Protein AF-A0AAW0PYP7-F1 (afdb_monomer_lite)

Organism: NCBI:txid88201

InterPro domains:
  IPR008042 Retrotransposon Pao-like, RNAseH-like domain [PF05380] (159-290)

pLDDT: mean 70.6, std 16.42, range [28.19, 90.19]

Structure (mmCIF, N/CA/C/O backbone):
data_AF-A0AAW0PYP7-F1
#
_entry.id   AF-A0AAW0PYP7-F1
#
loop_
_atom_site.group_PDB
_atom_site.id
_atom_site.type_symbol
_atom_site.label_atom_id
_atom_site.label_alt_id
_atom_site.label_comp_id
_atom_site.label_asym_id
_atom_site.label_entity_id
_atom_site.label_seq_id
_atom_site.pdbx_PDB_ins_code
_atom_site.Cartn_x
_atom_site.Cartn_y
_atom_site.Cartn_z
_atom_site.occupancy
_atom_site.B_iso_or_equiv
_atom_site.auth_seq_id
_atom_site.auth_comp_id
_atom_site.auth_asym_id
_atom_site.auth_atom_id
_atom_site.pdbx_PDB_model_num
ATOM 1 N N . MET A 1 1 ? 29.726 6.703 5.978 1.00 38.12 1 MET A N 1
ATOM 2 C CA . MET A 1 1 ? 30.229 6.849 4.592 1.00 38.12 1 MET A CA 1
ATOM 3 C C . MET A 1 1 ? 29.101 6.990 3.555 1.00 38.12 1 MET A C 1
ATOM 5 O O . MET A 1 1 ? 29.348 6.781 2.382 1.00 38.12 1 MET A O 1
ATOM 9 N N . TYR A 1 2 ? 27.885 7.395 3.949 1.00 35.81 2 TYR A N 1
ATOM 10 C CA . TYR A 1 2 ? 26.805 7.772 3.030 1.00 35.81 2 TYR A CA 1
ATOM 11 C C . TYR A 1 2 ? 26.453 9.236 3.313 1.00 35.81 2 TYR A C 1
ATOM 13 O O . TYR A 1 2 ? 26.175 9.573 4.464 1.00 35.81 2 TYR A O 1
ATOM 21 N N . GLY A 1 3 ? 26.523 10.098 2.296 1.00 54.72 3 GLY A N 1
ATOM 22 C CA . GLY A 1 3 ? 26.112 11.504 2.393 1.00 54.72 3 GLY A CA 1
ATOM 23 C C . GLY A 1 3 ? 27.228 12.551 2.475 1.00 54.72 3 GLY A C 1
ATOM 24 O O . GLY A 1 3 ? 26.941 13.667 2.907 1.00 54.72 3 GLY A O 1
ATOM 25 N N . SER A 1 4 ? 28.470 12.234 2.086 1.00 70.00 4 SER A N 1
ATOM 26 C CA . SER A 1 4 ? 29.452 13.294 1.824 1.00 70.00 4 SER A CA 1
ATOM 27 C C . SER A 1 4 ? 29.064 14.032 0.529 1.00 70.00 4 SER A C 1
ATOM 29 O O . SER A 1 4 ? 28.614 13.371 -0.416 1.00 70.00 4 SER A O 1
ATOM 31 N N . PRO A 1 5 ? 29.169 15.373 0.475 1.00 69.12 5 PRO A N 1
ATOM 32 C CA . PRO A 1 5 ? 28.836 16.161 -0.714 1.00 69.12 5 PRO A CA 1
ATOM 33 C C . PRO A 1 5 ? 29.461 15.615 -2.002 1.00 69.12 5 PRO A C 1
ATOM 35 O O . PRO A 1 5 ? 28.782 15.477 -3.013 1.00 69.12 5 PRO A O 1
ATOM 38 N N . GLU A 1 6 ? 30.709 15.165 -1.922 1.00 74.12 6 GLU A N 1
ATOM 39 C CA . GLU A 1 6 ? 31.502 14.658 -3.043 1.00 74.12 6 GLU A CA 1
ATOM 40 C C . GLU A 1 6 ? 30.967 13.319 -3.577 1.00 74.12 6 GLU A C 1
ATOM 42 O O . GLU A 1 6 ? 31.005 13.057 -4.778 1.00 74.12 6 GLU A O 1
ATOM 47 N N . ALA A 1 7 ? 30.431 12.462 -2.698 1.00 74.44 7 ALA A N 1
ATOM 48 C CA . ALA A 1 7 ? 29.831 11.191 -3.103 1.00 74.44 7 ALA A CA 1
ATOM 49 C C . ALA A 1 7 ? 28.479 11.403 -3.800 1.00 74.44 7 ALA A C 1
ATOM 51 O O . ALA A 1 7 ? 28.134 10.658 -4.716 1.00 74.44 7 ALA A O 1
ATOM 52 N N . ILE A 1 8 ? 27.726 12.427 -3.384 1.00 71.56 8 ILE A N 1
ATOM 53 C CA . ILE A 1 8 ? 26.459 12.815 -4.017 1.00 71.56 8 ILE A CA 1
ATOM 54 C C . ILE A 1 8 ? 26.733 13.437 -5.390 1.00 71.56 8 ILE A C 1
ATOM 56 O O . ILE A 1 8 ? 26.088 13.059 -6.363 1.00 71.56 8 ILE A O 1
ATOM 60 N N . GLU A 1 9 ? 27.721 14.331 -5.485 1.00 76.19 9 GLU A N 1
ATOM 61 C C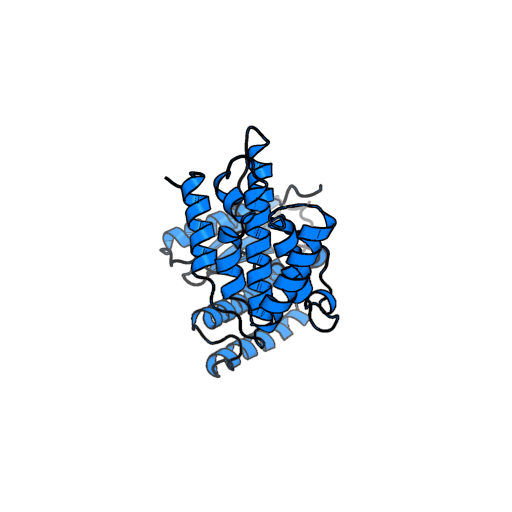A . GLU A 1 9 ? 28.159 14.922 -6.756 1.00 76.19 9 GLU A CA 1
ATOM 62 C C . GLU A 1 9 ? 28.626 13.844 -7.741 1.00 76.19 9 GLU A C 1
ATOM 64 O O . GLU A 1 9 ? 28.148 13.796 -8.873 1.00 76.19 9 GLU A O 1
ATOM 69 N N . SER A 1 10 ? 29.488 12.924 -7.297 1.00 77.50 10 SER A N 1
ATOM 70 C CA . SER A 1 10 ? 29.981 11.815 -8.124 1.00 77.50 10 SER A CA 1
ATOM 71 C C . SER A 1 10 ? 28.855 10.887 -8.598 1.00 77.50 10 SER A C 1
ATOM 73 O O . SER A 1 10 ? 28.808 10.512 -9.769 1.00 77.50 10 SER A O 1
ATOM 75 N N . ALA A 1 11 ? 27.884 10.573 -7.731 1.00 79.38 11 ALA A N 1
ATOM 76 C CA . ALA A 1 11 ? 26.724 9.766 -8.108 1.00 79.38 11 ALA A CA 1
ATOM 77 C C . ALA A 1 11 ? 25.826 10.469 -9.143 1.00 79.38 11 ALA A C 1
ATOM 79 O O . ALA A 1 11 ? 25.338 9.827 -10.075 1.00 79.38 11 ALA A O 1
ATOM 80 N N . LEU A 1 12 ? 25.623 11.783 -9.006 1.00 80.31 12 LEU A N 1
ATOM 81 C CA . LEU A 1 12 ? 24.850 12.580 -9.959 1.00 80.31 12 LEU A CA 1
ATOM 82 C C . LEU A 1 12 ? 25.551 12.662 -11.321 1.00 80.31 12 LEU A C 1
ATOM 84 O O . LEU A 1 12 ? 24.912 12.408 -12.341 1.00 80.31 12 LEU A O 1
ATOM 88 N N . PHE A 1 13 ? 26.862 12.921 -11.350 1.00 80.75 13 PHE A N 1
ATOM 89 C CA . PHE A 1 13 ? 27.633 12.902 -12.597 1.00 80.75 13 PHE A CA 1
ATOM 90 C C . PHE A 1 13 ? 27.642 11.517 -13.247 1.00 80.75 13 PHE A C 1
ATOM 92 O O . PHE A 1 13 ? 27.416 11.416 -14.450 1.00 80.75 13 PHE A O 1
ATOM 99 N N . SER A 1 14 ? 27.781 10.443 -12.464 1.00 80.88 14 SER A N 1
ATOM 100 C CA . SER A 1 14 ? 27.710 9.071 -12.979 1.00 80.88 14 SER A CA 1
ATOM 101 C C . SER A 1 14 ? 26.352 8.758 -13.622 1.00 80.88 14 SER A C 1
ATOM 103 O O . SER A 1 14 ? 26.307 8.126 -14.677 1.00 80.88 14 SER A O 1
ATOM 105 N N . ARG A 1 15 ? 25.240 9.257 -13.060 1.00 80.50 15 ARG A N 1
ATOM 106 C CA . ARG A 1 15 ? 23.901 9.128 -13.672 1.00 80.50 15 ARG A CA 1
ATOM 107 C C . ARG A 1 15 ? 23.789 9.898 -14.985 1.00 80.50 15 ARG A C 1
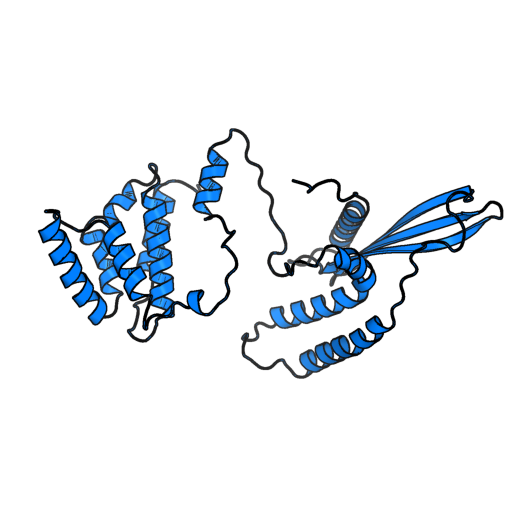ATOM 109 O O . ARG A 1 15 ? 23.222 9.377 -15.943 1.00 80.50 15 ARG A O 1
ATOM 116 N N . VAL A 1 16 ? 24.353 11.105 -15.048 1.00 83.00 16 VAL A N 1
ATOM 117 C CA . VAL A 1 16 ? 24.411 11.885 -16.293 1.00 83.00 16 VAL A CA 1
ATOM 118 C C . VAL A 1 16 ? 25.239 11.161 -17.341 1.00 83.00 16 VAL A C 1
ATOM 120 O O . VAL A 1 16 ? 24.794 11.059 -18.478 1.00 83.00 16 VAL A O 1
ATOM 123 N N . GLU A 1 17 ? 26.406 10.624 -16.985 1.00 81.94 17 GLU A N 1
ATOM 124 C CA . GLU A 1 17 ? 27.305 9.900 -17.891 1.00 81.94 17 GLU A CA 1
ATOM 125 C C . GLU A 1 17 ? 26.721 8.568 -18.371 1.00 81.94 17 GLU A C 1
ATOM 127 O O . GLU A 1 17 ? 26.846 8.248 -19.555 1.00 81.94 17 GLU A O 1
ATOM 132 N N . ALA A 1 18 ? 26.009 7.843 -17.509 1.00 83.19 18 ALA A N 1
ATOM 133 C CA . ALA A 1 18 ? 25.346 6.586 -17.848 1.00 83.19 18 ALA A CA 1
ATOM 134 C C . ALA A 1 18 ? 24.080 6.766 -18.707 1.00 83.19 18 ALA A C 1
ATOM 136 O O . ALA A 1 18 ? 23.599 5.795 -19.290 1.00 83.19 18 ALA A O 1
ATOM 137 N N . PHE A 1 19 ? 23.538 7.988 -18.811 1.00 84.38 19 PHE A N 1
ATOM 138 C CA . PHE A 1 19 ? 22.321 8.240 -19.584 1.00 84.38 19 PHE A CA 1
ATOM 139 C C . PHE A 1 19 ? 22.519 7.908 -21.080 1.00 84.38 19 PHE A C 1
ATOM 141 O O . PHE A 1 19 ? 23.498 8.377 -21.678 1.00 84.38 19 PHE A O 1
ATOM 148 N N . PRO A 1 20 ? 21.631 7.121 -21.715 1.00 83.38 20 PRO A N 1
ATOM 149 C CA . PRO A 1 20 ? 21.792 6.708 -23.107 1.00 83.38 20 PRO A CA 1
ATOM 150 C C . PRO A 1 20 ? 21.603 7.875 -24.088 1.00 83.38 20 PRO A C 1
ATOM 152 O O . PRO A 1 20 ? 20.980 8.889 -23.781 1.00 83.38 20 PRO A O 1
ATOM 155 N N . LYS A 1 21 ? 22.116 7.725 -25.314 1.00 82.12 21 LYS A N 1
ATOM 156 C CA . LYS A 1 21 ? 21.896 8.709 -26.384 1.00 82.12 21 LYS A CA 1
ATOM 157 C C . LYS A 1 21 ? 20.417 8.728 -26.790 1.00 82.12 21 LYS A C 1
ATOM 159 O O . LYS A 1 21 ? 19.852 7.683 -27.114 1.00 82.12 21 LYS A O 1
ATOM 164 N N . VAL A 1 22 ? 19.810 9.911 -26.794 1.00 77.75 22 VAL A N 1
ATOM 165 C CA . VAL A 1 22 ? 18.406 10.127 -27.156 1.00 77.75 22 VAL A CA 1
ATOM 166 C C . VAL A 1 22 ? 18.281 10.164 -28.678 1.00 77.75 22 VAL A C 1
ATOM 168 O O . VAL A 1 22 ? 18.993 10.907 -29.357 1.00 77.75 22 VAL A O 1
ATOM 171 N N . GLN A 1 23 ? 17.381 9.350 -29.231 1.00 69.19 23 GLN A N 1
ATOM 172 C CA . GLN A 1 23 ? 17.040 9.379 -30.654 1.00 69.19 23 GLN A CA 1
ATOM 173 C C . GLN A 1 23 ? 15.836 10.294 -30.900 1.00 69.19 23 GLN A C 1
ATOM 175 O O . GLN A 1 23 ? 15.002 10.475 -30.020 1.00 69.19 23 GLN A O 1
ATOM 180 N N . SER A 1 24 ? 15.686 10.824 -32.119 1.00 58.84 24 SER A N 1
ATOM 181 C CA . SER A 1 24 ? 14.586 11.742 -32.473 1.00 58.84 24 SER A CA 1
ATOM 182 C C . SER A 1 24 ? 13.173 11.152 -32.329 1.00 58.84 24 SER A C 1
ATOM 184 O O . SER A 1 24 ? 12.206 11.892 -32.442 1.00 58.84 24 SER A O 1
ATOM 186 N N . ARG A 1 25 ? 13.040 9.832 -32.133 1.00 57.69 25 ARG A N 1
ATOM 187 C CA . ARG A 1 25 ? 11.760 9.130 -31.935 1.00 57.69 25 ARG A CA 1
ATOM 188 C C . ARG A 1 25 ? 11.456 8.811 -30.464 1.00 57.69 25 ARG A C 1
ATOM 190 O O . ARG A 1 25 ? 10.342 8.404 -30.163 1.00 57.69 25 ARG A O 1
ATOM 197 N N . ASP A 1 26 ? 12.417 9.012 -29.562 1.00 65.38 26 ASP A N 1
ATOM 198 C CA . ASP A 1 26 ? 12.324 8.614 -28.155 1.00 65.38 26 ASP A CA 1
ATOM 199 C C . ASP A 1 26 ? 11.886 9.800 -27.272 1.00 65.38 26 ASP A C 1
ATOM 201 O O . ASP A 1 26 ? 12.671 10.314 -26.472 1.00 65.38 26 ASP A O 1
ATOM 205 N N . SER A 1 27 ? 10.629 10.243 -27.402 1.00 63.38 27 SER A N 1
ATOM 206 C CA . SER A 1 27 ? 10.079 11.356 -26.602 1.00 63.38 27 SER A CA 1
ATOM 207 C C . SER A 1 27 ? 10.146 11.092 -25.091 1.00 63.38 27 SER A C 1
ATOM 209 O O . SER A 1 27 ? 10.494 11.986 -24.324 1.00 63.38 27 SER A O 1
ATOM 211 N N . HIS A 1 28 ? 9.926 9.843 -24.667 1.00 68.25 28 HIS A N 1
ATOM 212 C CA . HIS A 1 28 ? 10.026 9.424 -23.264 1.00 68.25 28 HIS A CA 1
ATOM 213 C C . HIS A 1 28 ? 11.435 9.611 -22.680 1.00 68.25 28 HIS A C 1
ATOM 215 O O . HIS A 1 28 ? 11.594 10.092 -21.565 1.00 68.25 28 HIS A O 1
ATOM 221 N N . LYS A 1 29 ? 12.489 9.294 -23.445 1.00 73.50 29 LYS A N 1
ATOM 222 C CA . LYS A 1 29 ? 13.875 9.475 -22.975 1.00 73.50 29 LYS A CA 1
ATOM 223 C C . LYS A 1 29 ? 14.261 10.949 -22.890 1.00 73.50 29 LYS A C 1
ATOM 225 O O . LYS A 1 29 ? 15.110 11.316 -22.087 1.00 73.50 29 LYS A O 1
ATOM 230 N N . LEU A 1 30 ? 13.656 11.801 -23.717 1.00 75.50 30 LEU A N 1
ATOM 231 C CA . LEU A 1 30 ? 13.851 13.245 -23.616 1.00 75.50 30 LEU A CA 1
ATOM 232 C C . LEU A 1 30 ? 13.196 13.806 -22.341 1.00 75.50 30 LEU A C 1
ATOM 234 O O . LEU A 1 30 ? 13.780 14.682 -21.707 1.00 75.50 30 LEU A O 1
ATOM 238 N N . GLN A 1 31 ? 12.047 13.254 -21.932 1.00 74.44 31 GLN A N 1
ATOM 239 C CA . GLN A 1 31 ? 11.395 13.571 -20.654 1.00 74.44 31 GLN A CA 1
ATOM 240 C C . GLN A 1 31 ? 12.213 13.080 -19.451 1.00 74.44 31 GLN A C 1
ATOM 242 O O . GLN A 1 31 ? 12.512 13.875 -18.566 1.00 74.44 31 GLN A O 1
ATOM 247 N N . GLU A 1 32 ? 12.692 11.831 -19.461 1.00 78.38 32 GLU A N 1
ATOM 248 C CA . GLU A 1 32 ? 13.585 11.322 -18.403 1.00 78.38 32 GLU A CA 1
ATOM 249 C C . GLU A 1 32 ? 14.863 12.163 -18.259 1.00 78.38 32 GLU A C 1
ATOM 251 O O . GLU A 1 32 ? 15.355 12.396 -17.152 1.00 78.38 32 GLU A O 1
ATOM 256 N N . LEU A 1 33 ? 15.408 12.646 -19.382 1.00 82.25 33 LEU A N 1
ATOM 257 C CA . LEU A 1 33 ? 16.546 13.555 -19.364 1.00 82.25 33 LEU A CA 1
ATOM 258 C C . LEU A 1 33 ? 16.167 14.908 -18.747 1.00 82.25 33 LEU A C 1
ATOM 260 O O . LEU A 1 33 ? 16.940 15.442 -17.954 1.00 82.25 33 LEU A O 1
ATOM 264 N N . ALA A 1 34 ? 14.995 15.458 -19.075 1.00 81.12 34 ALA A N 1
ATOM 265 C CA . ALA A 1 34 ? 14.509 16.708 -18.491 1.00 81.12 34 ALA A CA 1
ATOM 266 C C . ALA A 1 34 ? 14.347 16.602 -16.962 1.00 81.12 34 ALA A C 1
ATOM 268 O O . ALA A 1 34 ? 14.800 17.495 -16.240 1.00 81.12 34 ALA A O 1
ATOM 269 N N . ASP A 1 35 ? 13.807 15.486 -16.468 1.00 78.88 35 ASP A N 1
ATOM 270 C CA . ASP A 1 35 ? 13.667 15.210 -15.033 1.00 78.88 35 ASP A CA 1
ATOM 271 C C . ASP A 1 35 ? 15.030 15.113 -14.331 1.00 78.88 35 ASP A C 1
ATOM 273 O O . ASP A 1 35 ? 15.232 15.691 -13.258 1.00 78.88 35 ASP A O 1
ATOM 277 N N . LEU A 1 36 ? 16.011 14.456 -14.963 1.00 81.12 36 LEU A N 1
ATOM 278 C CA . LEU A 1 36 ? 17.379 14.370 -14.444 1.00 81.12 36 LEU A CA 1
ATOM 279 C C . LEU A 1 36 ? 18.058 15.752 -14.371 1.00 81.12 36 LEU A C 1
ATOM 281 O O . LEU A 1 36 ? 18.737 16.062 -13.390 1.00 81.12 36 LEU A O 1
ATOM 285 N N . LEU A 1 37 ? 17.866 16.607 -15.382 1.00 82.88 37 LEU A N 1
ATOM 286 C CA . LEU A 1 37 ? 18.389 17.981 -15.379 1.00 82.88 37 LEU A CA 1
ATOM 287 C C . LEU A 1 37 ? 17.708 18.849 -14.317 1.00 82.88 37 LEU A C 1
ATOM 289 O O . LEU A 1 37 ? 18.360 19.682 -13.683 1.00 82.88 37 LEU A O 1
ATOM 293 N N . GLN A 1 38 ? 16.414 18.629 -14.084 1.00 81.38 38 GLN A N 1
ATOM 294 C CA . GLN A 1 38 ? 15.672 19.281 -13.014 1.00 81.38 38 GLN A CA 1
ATOM 295 C C . GLN A 1 38 ? 16.198 18.864 -11.631 1.00 81.38 38 GLN A C 1
ATOM 297 O O . GLN A 1 38 ? 16.354 19.725 -10.761 1.00 81.38 38 GLN A O 1
ATOM 302 N N . GLU A 1 39 ? 16.525 17.583 -11.431 1.00 79.50 39 GLU A N 1
ATOM 303 C CA . GLU A 1 39 ? 17.141 17.071 -10.199 1.00 79.50 39 GLU A CA 1
ATOM 304 C C . GLU A 1 39 ? 18.509 17.728 -9.935 1.00 79.50 39 GLU A C 1
ATOM 306 O O . GLU A 1 39 ? 18.779 18.177 -8.817 1.00 79.50 39 GLU A O 1
ATOM 311 N N . LEU A 1 40 ? 19.342 17.862 -10.973 1.00 80.31 40 LEU A N 1
ATOM 312 C CA . LEU A 1 40 ? 20.658 18.506 -10.893 1.00 80.31 40 LEU A CA 1
ATOM 313 C C . LEU A 1 40 ? 20.585 19.990 -10.538 1.00 80.31 40 LEU A C 1
ATOM 315 O O . LEU A 1 40 ? 21.373 20.456 -9.719 1.00 80.31 40 LEU A O 1
ATOM 319 N N . GLU A 1 41 ? 19.647 20.736 -11.126 1.00 80.31 41 GLU A N 1
ATOM 320 C CA . GLU A 1 41 ? 19.490 22.165 -10.834 1.00 80.31 41 GLU A CA 1
ATOM 321 C C . GLU A 1 41 ? 19.046 22.383 -9.379 1.00 80.31 41 GLU A C 1
ATOM 323 O O . GLU A 1 41 ? 19.584 23.249 -8.688 1.00 80.31 41 GLU A O 1
ATOM 328 N N . ILE A 1 42 ? 18.136 21.550 -8.861 1.00 77.50 42 ILE A N 1
ATOM 329 C CA . ILE A 1 42 ? 17.728 21.624 -7.447 1.00 77.50 42 ILE A CA 1
ATOM 330 C C . ILE A 1 42 ? 18.898 21.225 -6.534 1.00 77.50 42 ILE A C 1
ATOM 332 O O . ILE A 1 42 ? 19.119 21.851 -5.495 1.00 77.50 42 ILE A O 1
ATOM 336 N N . ALA A 1 43 ? 19.680 20.208 -6.913 1.00 76.50 43 ALA A N 1
ATOM 337 C CA . ALA A 1 43 ? 20.871 19.810 -6.170 1.00 76.50 43 ALA A CA 1
ATOM 338 C C . ALA A 1 43 ? 21.916 20.939 -6.126 1.00 76.50 43 ALA A C 1
ATOM 340 O O . ALA A 1 43 ? 22.456 21.222 -5.058 1.00 76.50 43 ALA A O 1
ATOM 341 N N . LYS A 1 44 ? 22.129 21.634 -7.245 1.00 77.75 44 LYS A N 1
ATOM 342 C CA . LYS A 1 44 ? 23.053 22.767 -7.388 1.00 77.75 44 LYS A CA 1
ATOM 343 C C . LYS A 1 44 ? 22.657 23.982 -6.544 1.00 77.75 44 LYS A C 1
ATOM 345 O O . LYS A 1 44 ? 23.528 24.678 -6.029 1.00 77.75 44 LYS A O 1
ATOM 350 N N . GLN A 1 45 ? 21.360 24.231 -6.359 1.00 72.12 45 GLN A N 1
ATOM 351 C CA . GLN A 1 45 ? 20.869 25.317 -5.498 1.00 72.12 45 GLN A CA 1
ATOM 352 C C . GLN A 1 45 ? 21.128 25.066 -4.000 1.00 72.12 45 GLN A C 1
ATOM 354 O O . GLN A 1 45 ? 21.043 25.993 -3.191 1.00 72.12 45 GLN A O 1
ATOM 359 N N . ASN A 1 46 ? 21.499 23.841 -3.608 1.00 73.31 46 ASN A N 1
ATOM 360 C CA . ASN A 1 46 ? 21.943 23.566 -2.248 1.00 73.31 46 ASN A CA 1
ATOM 361 C C . ASN A 1 46 ? 23.381 24.048 -2.047 1.00 73.31 46 ASN A C 1
ATOM 363 O O . ASN A 1 46 ? 24.326 23.494 -2.602 1.00 73.31 46 ASN A O 1
ATOM 367 N N . SER A 1 47 ? 23.567 24.996 -1.129 1.00 59.53 47 SER A N 1
ATOM 368 C CA . SER A 1 47 ? 24.852 25.621 -0.767 1.00 59.53 47 SER A CA 1
ATOM 369 C C . SER A 1 47 ? 25.944 24.671 -0.236 1.00 59.53 47 SER A C 1
ATOM 371 O O . SER A 1 47 ? 27.033 25.122 0.109 1.00 59.53 47 SER A O 1
ATOM 373 N N . LYS A 1 48 ? 25.676 23.360 -0.171 1.00 64.12 48 LYS A N 1
ATOM 374 C CA . LYS A 1 48 ? 26.617 22.308 0.244 1.00 64.12 48 LYS A CA 1
ATOM 375 C C . LYS A 1 48 ? 27.234 21.516 -0.920 1.00 64.12 48 LYS A C 1
ATOM 377 O O . LYS A 1 48 ? 28.124 20.725 -0.644 1.00 64.12 48 LYS A O 1
ATOM 382 N N . LEU A 1 49 ? 26.777 21.704 -2.165 1.00 66.38 49 LEU A N 1
ATOM 383 C CA . LEU A 1 49 ? 27.219 20.956 -3.358 1.00 66.38 49 LEU A CA 1
ATOM 384 C C . LEU A 1 49 ? 27.860 21.905 -4.387 1.00 66.38 49 LEU A C 1
ATOM 386 O O . LEU A 1 49 ? 27.311 22.171 -5.459 1.00 66.38 49 LEU A O 1
ATOM 390 N N . CYS A 1 50 ? 29.000 22.498 -4.025 1.00 65.00 50 CYS A N 1
ATOM 391 C CA . CYS A 1 50 ? 29.670 23.508 -4.847 1.00 65.00 50 CYS A CA 1
ATOM 392 C C . CYS A 1 50 ? 30.285 22.948 -6.142 1.00 65.00 50 CYS A C 1
ATOM 394 O O . CYS A 1 50 ? 30.488 23.717 -7.085 1.00 65.00 50 CYS A O 1
ATOM 396 N N . GLY A 1 51 ? 30.529 21.635 -6.238 1.00 68.56 51 GLY A N 1
ATOM 397 C CA . GLY A 1 51 ? 31.054 20.993 -7.447 1.00 68.56 51 GLY A CA 1
ATOM 398 C C . GLY A 1 51 ? 30.068 20.999 -8.618 1.00 68.56 51 GLY A C 1
ATOM 399 O O . GLY A 1 51 ? 30.482 20.948 -9.777 1.00 68.56 51 GLY A O 1
ATOM 400 N N . LEU A 1 52 ? 28.768 21.173 -8.352 1.00 73.88 52 LEU A N 1
ATOM 401 C CA . LEU A 1 52 ? 27.733 21.276 -9.390 1.00 73.88 52 LEU A CA 1
ATOM 402 C C . LEU A 1 52 ? 27.743 22.617 -10.140 1.00 73.88 52 LEU A C 1
ATOM 404 O O . LEU A 1 52 ? 27.146 22.713 -11.212 1.00 73.88 52 LEU A O 1
ATOM 408 N N . ALA A 1 53 ? 28.474 23.630 -9.657 1.00 76.62 53 ALA A N 1
ATOM 409 C CA . ALA A 1 53 ? 28.710 24.867 -10.411 1.00 76.62 53 ALA A CA 1
ATOM 410 C C . ALA A 1 53 ? 29.444 24.611 -11.744 1.00 76.62 53 ALA A C 1
ATOM 412 O O . ALA A 1 53 ? 29.354 25.409 -12.676 1.00 76.62 53 ALA A O 1
ATOM 413 N N . TYR A 1 54 ? 30.118 23.461 -11.876 1.00 81.25 54 TYR A N 1
ATOM 414 C CA . TYR A 1 54 ? 30.715 22.997 -13.129 1.00 81.25 54 TYR A CA 1
ATOM 415 C C . TYR A 1 54 ? 29.705 22.902 -14.289 1.00 81.25 54 TYR A C 1
ATOM 417 O O . TYR A 1 54 ? 30.077 23.109 -15.448 1.00 81.25 54 TYR A O 1
ATOM 425 N N . LEU A 1 55 ? 28.423 22.660 -13.987 1.00 81.38 55 LEU A N 1
ATOM 426 C CA . LEU A 1 55 ? 27.339 22.591 -14.970 1.00 81.38 55 LEU A CA 1
ATOM 427 C C . LEU A 1 55 ? 26.998 23.950 -15.604 1.00 81.38 55 LEU A C 1
ATOM 429 O O . LEU A 1 55 ? 26.384 23.976 -16.662 1.00 81.38 55 LEU A O 1
ATOM 433 N N . ASP A 1 56 ? 27.435 25.076 -15.029 1.00 81.50 56 ASP A N 1
ATOM 434 C CA . ASP A 1 56 ? 27.312 26.406 -15.656 1.00 81.50 56 ASP A CA 1
ATOM 435 C C . ASP A 1 56 ? 28.417 26.692 -16.684 1.00 81.50 56 ASP A C 1
ATOM 437 O O . ASP A 1 56 ? 28.572 27.817 -17.159 1.00 81.50 56 ASP A O 1
ATOM 441 N N . THR A 1 57 ? 29.220 25.686 -17.032 1.00 83.12 57 THR A N 1
ATOM 442 C CA . THR A 1 57 ? 30.289 25.814 -18.022 1.00 83.12 57 THR A CA 1
ATOM 443 C C . THR A 1 57 ? 29.978 25.007 -19.274 1.00 83.12 57 THR A C 1
ATOM 445 O O . THR A 1 57 ? 29.312 23.972 -19.228 1.00 83.12 57 THR A O 1
ATOM 448 N N . ALA A 1 58 ? 30.556 25.423 -20.405 1.00 79.50 58 ALA A N 1
ATOM 449 C CA . ALA A 1 58 ? 30.457 24.675 -21.657 1.00 79.50 58 ALA A CA 1
ATOM 450 C C . ALA A 1 58 ? 30.904 23.213 -21.503 1.00 79.50 58 ALA A C 1
ATOM 452 O O . ALA A 1 58 ? 30.305 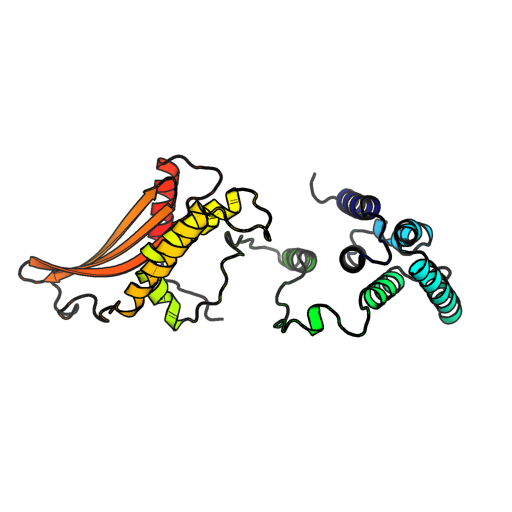22.328 -22.103 1.00 79.50 58 ALA A O 1
ATOM 453 N N . ARG A 1 59 ? 31.909 22.955 -20.656 1.00 80.31 59 ARG A N 1
ATOM 454 C CA . ARG A 1 59 ? 32.439 21.610 -20.409 1.00 80.31 59 ARG A CA 1
ATOM 455 C C . ARG A 1 59 ? 31.480 20.726 -19.610 1.00 80.31 59 ARG A C 1
ATOM 457 O O . ARG A 1 59 ? 31.452 19.530 -19.854 1.00 80.31 59 ARG A O 1
ATOM 464 N N . GLY A 1 60 ? 30.692 21.302 -18.702 1.00 82.75 60 GLY A N 1
ATOM 465 C CA . GLY A 1 60 ? 29.697 20.556 -17.927 1.00 82.75 60 GLY A CA 1
ATOM 466 C C . GLY A 1 60 ? 28.449 20.197 -18.735 1.00 82.75 60 GLY A C 1
ATOM 467 O O . GLY A 1 60 ? 27.897 19.114 -18.566 1.00 82.75 60 GLY A O 1
ATOM 468 N N . VAL A 1 61 ? 28.026 21.075 -19.649 1.00 84.88 61 VAL A N 1
ATOM 469 C CA . VAL A 1 61 ? 26.813 20.870 -20.464 1.00 84.88 61 VAL A CA 1
ATOM 470 C C . VAL A 1 61 ? 27.078 20.048 -21.727 1.00 84.88 61 VAL A C 1
ATOM 472 O O . VAL A 1 61 ? 26.199 19.321 -22.188 1.00 84.88 61 VAL A O 1
ATOM 475 N N . GLN A 1 62 ? 28.287 20.119 -22.291 1.00 83.75 62 GLN A N 1
ATOM 476 C CA . GLN A 1 62 ? 28.636 19.440 -23.543 1.00 83.75 62 GLN A CA 1
ATOM 477 C C . GLN A 1 62 ? 28.369 17.918 -23.538 1.00 83.75 62 GLN A C 1
ATOM 479 O O . GLN A 1 62 ? 27.731 17.456 -24.486 1.00 83.75 62 GLN A O 1
ATOM 484 N N . PRO A 1 63 ? 28.725 17.141 -22.493 1.00 84.44 63 PRO A N 1
ATOM 485 C CA . PRO A 1 63 ? 28.417 15.707 -22.435 1.00 84.44 63 PRO A CA 1
ATOM 486 C C . PRO A 1 63 ? 26.917 15.393 -22.484 1.00 84.44 63 PRO A C 1
ATOM 488 O O . PRO A 1 63 ? 26.520 14.316 -22.924 1.00 84.44 63 PRO A O 1
ATOM 491 N N . ILE A 1 64 ? 26.071 16.327 -22.040 1.00 85.88 64 ILE A N 1
ATOM 492 C CA . ILE A 1 64 ? 24.613 16.197 -22.106 1.00 85.88 64 ILE A CA 1
ATOM 493 C C . ILE A 1 64 ? 24.125 16.548 -23.515 1.00 85.88 64 ILE A C 1
ATOM 495 O O . ILE A 1 64 ? 23.302 15.835 -24.081 1.00 85.88 64 ILE A O 1
ATOM 499 N N . VAL A 1 65 ? 24.667 17.610 -24.116 1.00 85.62 65 VAL A N 1
ATOM 500 C CA . VAL A 1 65 ? 24.316 18.041 -25.479 1.00 85.62 65 VAL A CA 1
ATOM 501 C C . VAL A 1 65 ? 24.658 16.969 -26.512 1.00 85.62 65 VAL A C 1
ATOM 503 O O . VAL A 1 65 ? 23.849 16.697 -27.393 1.00 85.62 65 VAL A O 1
ATOM 506 N N . GLU A 1 66 ? 25.805 16.301 -26.382 1.00 85.69 66 GLU A N 1
ATOM 507 C CA . GLU A 1 66 ? 26.234 15.225 -27.291 1.00 85.69 66 GLU A CA 1
ATOM 508 C C . GLU A 1 66 ? 25.287 14.010 -27.284 1.00 85.69 66 GLU A C 1
ATOM 510 O O . GLU A 1 66 ? 25.228 13.247 -28.260 1.00 85.69 66 GLU A O 1
ATOM 515 N N . LYS A 1 67 ? 24.504 13.851 -26.210 1.00 84.69 67 LYS A N 1
ATOM 516 C CA . LYS A 1 67 ? 23.484 12.805 -26.069 1.00 84.69 67 LYS A CA 1
ATOM 517 C C . LYS A 1 67 ? 22.155 13.166 -26.718 1.00 84.69 67 LYS A C 1
ATOM 519 O O . LYS A 1 67 ? 21.335 12.271 -26.907 1.00 84.69 67 LYS A O 1
ATOM 524 N N . LEU A 1 68 ? 21.937 14.430 -27.076 1.00 82.50 68 LEU A N 1
ATOM 525 C CA . LEU A 1 68 ? 20.715 14.877 -27.741 1.00 82.50 68 LEU A CA 1
ATOM 526 C C . LEU A 1 68 ? 20.733 14.541 -29.241 1.00 82.50 68 LEU A C 1
ATOM 528 O O . LEU A 1 68 ? 21.807 14.425 -29.840 1.00 82.50 68 LEU A O 1
ATOM 532 N N . PRO A 1 69 ? 19.563 14.455 -29.893 1.00 79.31 69 PRO A N 1
ATOM 533 C CA . PRO A 1 69 ? 19.463 14.404 -31.346 1.00 79.31 69 PRO A CA 1
ATOM 534 C C . PRO A 1 69 ? 20.057 15.654 -32.006 1.00 79.31 69 PRO A C 1
ATOM 536 O O . PRO A 1 69 ? 19.894 16.767 -31.504 1.00 79.31 69 PRO A O 1
ATOM 539 N N . TYR A 1 70 ? 20.667 15.486 -33.182 1.00 78.69 70 TYR A N 1
ATOM 540 C CA . TYR A 1 70 ? 21.287 16.576 -33.952 1.00 78.69 70 TYR A CA 1
ATOM 541 C C . TYR A 1 70 ? 20.392 17.826 -34.128 1.00 78.69 70 TYR A C 1
ATOM 543 O O . TYR A 1 70 ? 20.877 18.924 -33.856 1.00 78.69 70 TYR A O 1
ATOM 551 N N . PRO A 1 71 ? 19.079 17.709 -34.435 1.00 74.69 71 PRO A N 1
ATOM 552 C CA . PRO A 1 71 ? 18.207 18.883 -34.548 1.00 74.69 71 PRO A CA 1
ATOM 553 C C . PRO A 1 71 ? 18.089 19.705 -33.255 1.00 74.69 71 PRO A C 1
ATOM 555 O O . PRO A 1 71 ? 17.966 20.928 -33.299 1.00 74.69 71 PRO A O 1
ATOM 558 N N . LEU A 1 72 ? 18.136 19.056 -32.086 1.00 78.69 72 LEU A N 1
ATOM 559 C CA . LEU A 1 72 ? 18.090 19.748 -30.794 1.00 78.69 72 LEU A CA 1
ATOM 560 C C . LEU A 1 72 ? 19.440 20.375 -30.440 1.00 78.69 72 LEU A C 1
ATOM 562 O O . LEU A 1 72 ? 19.466 21.452 -29.846 1.00 78.69 72 LEU A O 1
ATOM 566 N N . GLN A 1 73 ? 20.550 19.759 -30.856 1.00 82.62 73 GLN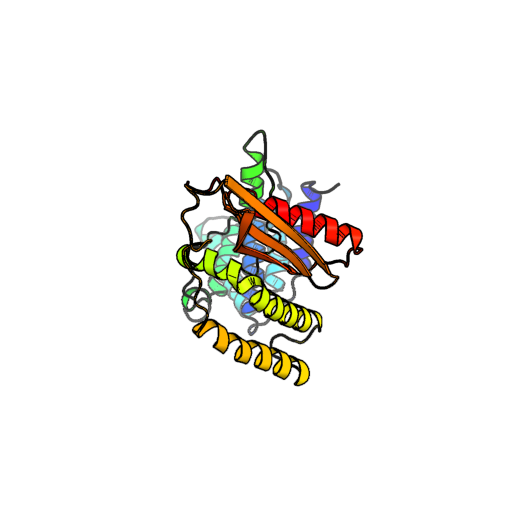 A N 1
ATOM 567 C CA . GLN A 1 73 ? 21.882 20.348 -30.705 1.00 82.62 73 GLN A CA 1
ATOM 568 C C . GLN A 1 73 ? 22.003 21.658 -31.495 1.00 82.62 73 GLN A C 1
ATOM 570 O O . GLN A 1 73 ? 22.456 22.663 -30.951 1.00 82.62 73 GLN A O 1
ATOM 575 N N . GLU A 1 74 ? 21.537 21.691 -32.747 1.00 79.62 74 GLU A N 1
ATOM 576 C CA . GLU A 1 74 ? 21.547 22.914 -33.564 1.00 79.62 74 GLU A CA 1
ATOM 577 C C . GLU A 1 74 ? 20.670 24.022 -32.962 1.00 79.62 74 GLU A C 1
ATOM 579 O O . GLU A 1 74 ? 21.094 25.179 -32.851 1.00 79.62 74 GLU A O 1
ATOM 584 N N . ARG A 1 75 ? 19.462 23.673 -32.499 1.00 79.44 75 ARG A N 1
ATOM 585 C CA . ARG A 1 75 ? 18.550 24.625 -31.841 1.00 79.44 75 ARG A CA 1
ATOM 586 C C . ARG A 1 75 ? 19.126 25.163 -30.533 1.00 79.44 75 ARG A C 1
ATOM 588 O O . ARG A 1 75 ? 19.000 26.364 -30.273 1.00 79.44 75 ARG A O 1
ATOM 595 N N . TRP A 1 76 ? 19.806 24.318 -29.756 1.00 85.88 76 TRP A N 1
ATOM 596 C CA . TRP A 1 76 ? 20.553 24.742 -28.574 1.00 85.88 76 TRP A CA 1
ATOM 597 C C . TRP A 1 76 ? 21.671 25.719 -28.941 1.00 85.88 76 TRP A C 1
ATOM 599 O O . TRP A 1 76 ? 21.758 26.789 -28.344 1.00 85.88 76 TRP A O 1
ATOM 609 N N . MET A 1 77 ? 22.484 25.415 -29.956 1.00 86.06 77 MET A N 1
ATOM 610 C CA . MET A 1 77 ? 23.570 26.299 -30.395 1.00 86.06 77 MET A CA 1
ATOM 611 C C . MET A 1 77 ? 23.051 27.675 -30.830 1.00 86.06 77 MET A C 1
ATOM 613 O O . MET A 1 77 ? 23.647 28.700 -30.480 1.00 86.06 77 MET A O 1
ATOM 617 N N . SER A 1 78 ? 21.907 27.717 -31.519 1.00 83.69 78 SER A N 1
ATOM 618 C CA . SER A 1 78 ? 21.246 28.968 -31.904 1.00 83.69 78 SER A CA 1
ATOM 619 C C . SER A 1 78 ? 20.719 29.752 -30.691 1.00 83.69 78 SER A C 1
ATOM 621 O O . SER A 1 78 ? 21.032 30.937 -30.539 1.00 83.69 78 SER A O 1
ATOM 623 N N . LYS A 1 79 ? 19.947 29.113 -29.795 1.00 84.12 79 LYS A N 1
ATOM 624 C CA . LYS A 1 79 ? 19.391 29.769 -28.591 1.00 84.12 79 LYS A CA 1
ATOM 625 C C . LYS A 1 79 ? 20.485 30.195 -27.608 1.00 84.12 79 LYS A C 1
ATOM 627 O O . LYS A 1 79 ? 20.441 31.309 -27.095 1.00 84.12 79 LYS A O 1
ATOM 632 N N . GLY A 1 80 ? 21.496 29.357 -27.396 1.00 86.25 80 GLY A N 1
ATOM 633 C CA . GLY A 1 80 ? 22.641 29.650 -26.538 1.00 86.25 80 GLY A CA 1
ATOM 634 C C . GLY A 1 80 ? 23.479 30.815 -27.062 1.00 86.25 80 GLY A C 1
ATOM 635 O O . GLY A 1 80 ? 23.858 31.688 -26.286 1.00 86.25 80 GLY A O 1
ATOM 636 N N . SER A 1 81 ? 23.717 30.894 -28.376 1.00 84.81 81 SER A N 1
ATOM 637 C CA . SER A 1 81 ? 24.427 32.034 -28.983 1.00 84.81 81 SER A CA 1
ATOM 638 C C . SER A 1 81 ? 23.640 33.339 -28.852 1.00 84.81 81 SER A C 1
ATOM 640 O O . SER A 1 81 ? 24.225 34.384 -28.562 1.00 84.81 81 SER A O 1
ATOM 642 N N . LYS A 1 82 ? 22.311 33.277 -29.004 1.00 86.25 82 LYS A N 1
ATOM 643 C CA . LYS A 1 82 ? 21.425 34.424 -28.781 1.00 86.25 82 LYS A CA 1
ATOM 644 C C . LYS A 1 82 ? 21.466 34.892 -27.321 1.00 86.25 82 LYS A C 1
ATOM 646 O O . LYS A 1 82 ? 21.698 36.068 -27.074 1.00 86.25 82 LYS A O 1
ATOM 651 N N . TYR A 1 83 ? 21.377 33.969 -26.363 1.00 85.56 83 TYR A N 1
ATOM 652 C CA . TYR A 1 83 ? 21.454 34.287 -24.933 1.00 85.56 83 TYR A CA 1
ATOM 653 C C . TYR A 1 83 ? 22.784 34.954 -24.544 1.00 85.56 83 TYR A C 1
ATOM 655 O O . TYR A 1 83 ? 22.797 35.948 -23.819 1.00 85.56 83 TYR A O 1
ATOM 663 N N . LYS A 1 84 ? 23.915 34.458 -25.069 1.00 87.12 84 LYS A N 1
ATOM 664 C CA . LYS A 1 84 ? 25.236 35.081 -24.853 1.00 87.12 84 LYS A CA 1
ATOM 665 C C . LYS A 1 84 ? 25.274 36.531 -25.340 1.00 87.12 84 LYS A C 1
ATOM 667 O O . LYS A 1 84 ? 25.872 37.377 -24.681 1.00 87.12 84 LYS A O 1
ATOM 672 N N . LYS A 1 85 ? 24.638 36.811 -26.482 1.00 85.25 85 LYS A N 1
ATOM 673 C CA . LYS A 1 85 ? 24.567 38.154 -27.067 1.00 85.25 85 LYS A CA 1
ATOM 674 C C . LYS A 1 85 ? 23.677 39.092 -26.248 1.00 85.25 85 LYS A C 1
ATOM 676 O O . LYS A 1 85 ? 24.066 40.234 -26.035 1.00 85.25 85 LYS A O 1
ATOM 681 N N . ASP A 1 86 ? 22.529 38.604 -25.785 1.00 86.56 86 ASP A N 1
ATOM 682 C CA . ASP A 1 86 ? 21.522 39.419 -25.094 1.00 86.56 86 ASP A CA 1
ATOM 683 C C . ASP A 1 86 ? 21.931 39.759 -23.647 1.00 86.56 86 ASP A C 1
ATOM 685 O O . ASP A 1 86 ? 21.664 40.861 -23.175 1.00 86.56 86 ASP A O 1
ATOM 689 N N . TYR A 1 87 ? 22.629 38.846 -22.960 1.00 85.12 87 TYR A N 1
ATOM 690 C CA . TYR A 1 87 ? 23.019 39.009 -21.550 1.00 85.12 87 TYR A CA 1
ATOM 691 C C . TYR A 1 87 ? 24.519 39.256 -21.332 1.00 85.12 87 TYR A C 1
ATOM 693 O O . TYR A 1 87 ? 24.952 39.422 -20.194 1.00 85.12 87 TYR A O 1
ATOM 701 N N . GLY A 1 88 ? 25.332 39.270 -22.395 1.00 81.88 88 GLY A N 1
ATOM 702 C CA . GLY A 1 88 ? 26.773 39.540 -22.307 1.00 81.88 88 GLY A CA 1
ATOM 703 C C . GLY A 1 88 ? 27.565 38.505 -21.497 1.00 81.88 88 GLY A C 1
ATOM 704 O O . GLY A 1 88 ? 28.625 38.824 -20.962 1.00 81.88 88 GLY A O 1
ATOM 705 N N . VAL A 1 89 ? 27.057 37.275 -21.380 1.00 83.81 89 VAL A N 1
ATOM 706 C CA . VAL A 1 89 ? 27.680 36.198 -20.594 1.00 83.81 89 VAL A CA 1
ATOM 707 C C . VAL A 1 89 ? 28.533 35.269 -21.471 1.00 83.81 89 VAL A C 1
ATOM 709 O O . VAL A 1 89 ? 28.168 34.996 -22.617 1.00 83.81 89 VAL A O 1
ATOM 712 N N . PRO A 1 90 ? 29.651 34.719 -20.954 1.00 78.75 90 PRO A N 1
ATOM 713 C CA . PRO A 1 90 ? 30.516 33.811 -21.717 1.00 78.75 90 PRO A CA 1
ATOM 714 C C . PRO A 1 90 ? 29.829 32.474 -22.047 1.00 78.75 90 PRO A C 1
ATOM 716 O O . PRO A 1 90 ? 30.080 31.865 -23.096 1.00 78.75 90 PRO A O 1
ATOM 719 N N . PHE A 1 91 ? 28.932 32.020 -21.171 1.00 84.38 91 PHE A N 1
ATOM 720 C CA . PHE A 1 91 ? 28.137 30.813 -21.349 1.00 84.38 91 PHE A CA 1
ATOM 721 C C . PHE A 1 91 ? 26.761 30.968 -20.679 1.00 84.38 91 PHE A C 1
ATOM 723 O O . PHE A 1 91 ? 26.692 31.601 -19.624 1.00 84.38 91 PHE A O 1
ATOM 730 N N . PRO A 1 92 ? 25.670 30.450 -21.278 1.00 87.06 92 PRO A N 1
ATOM 731 C CA . PRO A 1 92 ? 24.362 30.451 -20.633 1.00 87.06 92 PRO A CA 1
ATOM 732 C C . PRO A 1 92 ? 24.375 29.589 -19.363 1.00 87.06 92 PRO A C 1
ATOM 734 O O . PRO A 1 92 ? 24.995 28.528 -19.369 1.00 87.06 92 PRO A O 1
ATOM 737 N N . PRO A 1 93 ? 23.682 29.992 -18.290 1.00 87.50 93 PRO A N 1
ATOM 738 C CA . PRO A 1 93 ? 23.616 29.192 -17.073 1.00 87.50 93 PRO A CA 1
ATOM 739 C C . PRO A 1 93 ? 22.909 27.850 -17.321 1.00 87.50 93 PRO A C 1
ATOM 741 O O . PRO A 1 93 ? 22.072 27.724 -18.221 1.00 87.50 93 PRO A O 1
ATOM 744 N N . PHE A 1 94 ? 23.200 26.857 -16.481 1.00 85.88 94 PHE A N 1
ATOM 745 C CA . PHE A 1 94 ? 22.594 25.524 -16.545 1.00 85.88 94 PHE A CA 1
ATOM 746 C C . PHE A 1 94 ? 21.063 25.571 -16.459 1.00 85.88 94 PHE A C 1
ATOM 748 O O . PHE A 1 94 ? 20.379 24.818 -17.148 1.00 85.88 94 PHE A O 1
ATOM 755 N N . SER A 1 95 ? 20.517 26.514 -15.688 1.00 85.12 95 SER A N 1
ATOM 756 C CA . SER A 1 95 ? 19.075 26.747 -15.576 1.00 85.12 95 SER A CA 1
ATOM 757 C C . SER A 1 95 ? 18.416 27.055 -16.926 1.00 85.12 95 SER A C 1
ATOM 759 O O . SER A 1 95 ? 17.347 26.521 -17.217 1.00 85.12 95 SER A O 1
ATOM 761 N N . PHE A 1 96 ? 19.085 27.837 -17.780 1.00 86.19 96 PHE A N 1
ATOM 762 C CA . PHE A 1 96 ? 18.614 28.157 -19.129 1.00 86.19 96 PHE A CA 1
ATOM 763 C C . PHE A 1 96 ? 18.686 26.942 -20.065 1.00 86.19 96 PHE A C 1
ATOM 765 O O . PHE A 1 96 ? 17.797 26.723 -20.886 1.00 86.19 96 PHE A O 1
ATOM 772 N N . PHE A 1 97 ? 19.726 26.113 -19.925 1.00 86.56 97 PHE A N 1
ATOM 773 C CA . PHE A 1 97 ? 19.818 24.850 -20.660 1.00 86.56 97 PHE A CA 1
ATOM 774 C C . PHE A 1 97 ? 18.709 23.868 -20.252 1.00 86.56 97 PHE A C 1
ATOM 776 O O . PHE A 1 97 ? 18.070 23.272 -21.116 1.00 86.56 97 PHE A O 1
ATOM 783 N N . LYS A 1 98 ? 18.427 23.748 -18.950 1.00 86.44 98 LYS A N 1
ATOM 784 C CA . LYS A 1 98 ? 17.326 22.927 -18.428 1.00 86.44 98 LYS A CA 1
ATOM 785 C C . LYS A 1 98 ? 15.986 23.373 -19.007 1.00 86.44 98 LYS A C 1
ATOM 787 O O . LYS A 1 98 ? 15.235 22.547 -19.510 1.00 86.44 98 LYS A O 1
ATOM 792 N N . GLU A 1 99 ? 15.700 24.674 -18.968 1.00 81.19 99 GLU A N 1
ATOM 793 C CA . GLU A 1 99 ? 14.458 25.246 -19.505 1.00 81.19 99 GLU A CA 1
ATOM 794 C C . GLU A 1 99 ? 14.292 24.970 -21.005 1.00 81.19 99 GLU A C 1
ATOM 796 O O . GLU A 1 99 ? 13.207 24.590 -21.452 1.00 81.19 99 GLU A O 1
ATOM 801 N N . PHE A 1 100 ? 15.383 25.078 -21.772 1.00 85.19 100 PHE A N 1
ATOM 802 C CA . PHE A 1 100 ? 15.392 24.690 -23.177 1.00 85.19 100 PHE A CA 1
ATOM 803 C C . PHE A 1 100 ? 14.965 23.229 -23.362 1.00 85.19 100 PHE A C 1
ATOM 805 O O . PHE A 1 100 ? 14.063 22.973 -24.152 1.00 85.19 100 PHE A O 1
ATOM 812 N N . ILE A 1 101 ? 15.554 22.286 -22.623 1.00 82.62 101 ILE A N 1
ATOM 813 C CA . ILE A 1 101 ? 15.232 20.857 -22.759 1.00 82.62 101 ILE A CA 1
ATOM 814 C C . ILE A 1 101 ? 13.799 20.545 -22.317 1.00 82.62 101 ILE A C 1
ATOM 816 O O . ILE A 1 101 ? 13.123 19.800 -23.019 1.00 82.62 101 ILE A O 1
ATOM 820 N N . CYS A 1 102 ? 13.305 21.150 -21.231 1.00 76.88 102 CYS A N 1
ATOM 821 C CA . CYS A 1 102 ? 11.906 21.000 -20.811 1.00 76.88 102 CYS A CA 1
ATOM 822 C C . CYS A 1 102 ? 10.932 21.456 -21.907 1.00 76.88 102 CYS A C 1
ATOM 824 O O . CYS A 1 102 ? 9.995 20.736 -22.226 1.00 76.88 102 CYS A O 1
ATOM 826 N N . THR A 1 103 ? 11.208 22.598 -22.543 1.00 76.81 103 THR A N 1
ATOM 827 C CA . THR A 1 103 ? 10.363 23.125 -23.631 1.00 76.81 103 THR A CA 1
ATOM 828 C C . THR A 1 103 ? 10.381 22.219 -24.866 1.00 76.81 103 THR A C 1
ATOM 830 O O . THR A 1 103 ? 9.389 22.101 -25.569 1.00 76.81 103 THR A O 1
ATOM 833 N N . GLU A 1 104 ? 11.519 21.595 -25.179 1.00 73.94 104 GLU A N 1
ATOM 834 C CA . GLU A 1 104 ? 11.634 20.694 -26.336 1.00 73.94 104 GLU A CA 1
ATOM 835 C C . GLU A 1 104 ? 11.108 19.276 -26.048 1.00 73.94 104 GLU A C 1
ATOM 837 O O . GLU A 1 104 ? 10.803 18.538 -26.984 1.00 73.94 104 GLU A O 1
ATOM 842 N N . ALA A 1 105 ? 10.997 18.891 -24.772 1.00 63.88 105 ALA A N 1
ATOM 843 C CA . ALA A 1 105 ? 10.334 17.661 -24.337 1.00 63.88 105 ALA A CA 1
ATOM 844 C C . ALA A 1 105 ? 8.795 17.749 -24.443 1.00 63.88 105 ALA A C 1
ATOM 846 O O . ALA A 1 105 ? 8.120 16.717 -24.461 1.00 63.88 105 ALA A O 1
ATOM 847 N N . GLU A 1 106 ? 8.248 18.961 -24.561 1.00 58.25 106 GLU A N 1
ATOM 848 C CA . GLU A 1 106 ? 6.849 19.252 -24.883 1.00 58.25 106 GLU A CA 1
ATOM 849 C C . GLU A 1 106 ? 6.683 19.332 -26.418 1.00 58.25 106 GLU A C 1
ATOM 851 O O . GLU A 1 106 ? 6.935 20.368 -27.032 1.00 58.25 106 GLU A O 1
ATOM 856 N N . TRP A 1 107 ? 6.298 18.237 -27.087 1.00 42.72 107 TRP A N 1
ATOM 857 C CA . TRP A 1 107 ? 6.131 18.214 -28.553 1.00 42.72 107 TRP A CA 1
ATOM 858 C C . TRP A 1 107 ? 4.657 18.068 -28.974 1.00 42.72 107 TRP A C 1
ATOM 860 O O . TRP A 1 107 ? 3.951 17.208 -28.463 1.00 42.72 107 TRP A O 1
ATOM 870 N N . ASP A 1 108 ? 4.231 18.903 -29.931 1.00 40.22 108 ASP A N 1
ATOM 871 C CA . ASP A 1 108 ? 2.878 19.029 -30.524 1.00 40.22 108 ASP A CA 1
ATOM 872 C C . ASP A 1 108 ? 1.765 19.611 -29.626 1.00 40.22 108 ASP A C 1
ATOM 874 O O . ASP A 1 108 ? 0.587 19.295 -29.768 1.00 40.22 108 ASP A O 1
ATOM 878 N N . GLY A 1 109 ? 2.123 20.506 -28.697 1.00 45.81 109 GLY A N 1
ATOM 879 C CA . GLY A 1 109 ? 1.144 21.272 -27.908 1.00 45.81 109 GLY A CA 1
ATOM 880 C C . GLY A 1 109 ? 0.361 20.451 -26.879 1.00 45.81 109 GLY A C 1
ATOM 881 O O . GLY A 1 109 ? -0.634 20.940 -26.349 1.00 45.81 109 GLY A O 1
ATOM 882 N N . VAL A 1 110 ? 0.801 19.221 -26.604 1.00 43.22 110 VAL A N 1
ATOM 883 C CA . VAL A 1 110 ? 0.185 18.320 -25.632 1.00 43.22 110 VAL A CA 1
ATOM 884 C C . VAL A 1 110 ? 1.289 17.620 -24.839 1.00 43.22 110 VAL A C 1
ATOM 886 O O . VAL A 1 110 ? 1.972 16.734 -25.356 1.00 43.22 110 VAL A O 1
ATOM 889 N N . SER A 1 111 ? 1.477 17.997 -23.572 1.00 44.81 111 SER A N 1
ATOM 890 C CA . SER A 1 111 ? 2.242 17.175 -22.632 1.00 44.81 111 SER A CA 1
ATOM 891 C C . SER A 1 111 ? 1.381 15.985 -22.182 1.00 44.81 111 SER A C 1
ATOM 893 O O . SER A 1 111 ? 0.151 16.054 -22.166 1.00 44.81 111 SER A O 1
ATOM 895 N N . LEU A 1 112 ? 2.000 14.873 -21.772 1.00 36.25 112 LEU A N 1
ATOM 896 C CA . LEU A 1 112 ? 1.266 13.720 -21.222 1.00 36.25 112 LEU A CA 1
ATOM 897 C C . LEU A 1 112 ? 0.432 14.106 -19.972 1.00 36.25 112 LEU A C 1
ATOM 899 O O . LEU A 1 112 ? -0.552 13.437 -19.656 1.00 36.25 112 LEU A O 1
ATOM 903 N N . ASN A 1 113 ? 0.792 15.211 -19.304 1.00 44.16 113 ASN A N 1
ATOM 904 C CA . ASN A 1 113 ? 0.051 15.812 -18.192 1.00 44.16 113 ASN A CA 1
ATOM 905 C C . ASN A 1 113 ? -1.172 16.637 -18.632 1.00 44.16 113 ASN A C 1
ATOM 907 O O . ASN A 1 113 ? -2.046 16.871 -17.806 1.00 44.16 113 ASN A O 1
ATOM 911 N N . ASP A 1 114 ? -1.280 17.043 -19.901 1.00 41.12 114 ASP A N 1
ATOM 912 C CA . ASP A 1 114 ? -2.425 17.820 -20.405 1.00 41.12 114 ASP A CA 1
ATOM 913 C C . ASP A 1 114 ? -3.630 16.936 -20.778 1.00 41.12 114 ASP A C 1
ATOM 915 O O . ASP A 1 114 ? -4.761 17.417 -20.851 1.00 41.12 114 ASP A O 1
ATOM 919 N N . VAL A 1 115 ? -3.416 15.630 -20.991 1.00 42.62 115 VAL A N 1
ATOM 920 C CA . VAL A 1 115 ? -4.479 14.647 -21.316 1.00 42.62 115 VAL A CA 1
ATOM 921 C C . VAL A 1 115 ? -4.890 13.816 -20.097 1.00 42.62 115 VAL A C 1
ATOM 923 O O . VAL A 1 115 ? -5.967 13.216 -20.071 1.00 42.62 115 VAL A O 1
ATOM 926 N N . LEU A 1 116 ? -4.066 13.799 -19.051 1.00 34.28 116 LEU A N 1
ATOM 927 C CA . LEU A 1 116 ? -4.399 13.177 -17.778 1.00 34.28 116 LEU A CA 1
ATOM 928 C C . LEU A 1 116 ? -4.955 14.255 -16.849 1.00 34.28 116 LEU A C 1
ATOM 930 O O . LEU A 1 116 ? -4.247 15.188 -16.496 1.00 34.28 116 LEU A O 1
ATOM 934 N N . LEU A 1 117 ? -6.207 14.114 -16.400 1.00 32.53 117 LEU A N 1
ATOM 935 C CA . LEU A 1 117 ? -6.718 14.867 -15.249 1.00 32.53 117 LEU A CA 1
ATOM 936 C C . LEU A 1 117 ? -5.900 14.480 -14.004 1.00 32.53 117 LEU A C 1
ATOM 938 O O . LEU A 1 117 ? -6.307 13.629 -13.212 1.00 32.53 117 LEU A O 1
ATOM 942 N N . GLN A 1 118 ? -4.724 15.081 -13.846 1.00 39.00 118 GLN A N 1
ATOM 943 C CA . GLN A 1 118 ? -3.947 15.019 -12.623 1.00 39.00 118 GLN A CA 1
ATOM 944 C C . GLN A 1 118 ? -4.582 15.988 -11.630 1.00 39.00 118 GLN A C 1
ATOM 946 O O . GLN A 1 118 ? -4.643 17.199 -11.841 1.00 39.00 118 GLN A O 1
ATOM 951 N N . GLY A 1 119 ? -5.086 15.437 -10.525 1.00 37.62 119 GLY A N 1
ATOM 952 C CA . GLY A 1 119 ? -5.316 16.237 -9.327 1.00 37.62 119 GLY A CA 1
ATOM 953 C C . GLY A 1 119 ? -4.005 16.898 -8.875 1.00 37.62 119 GLY A C 1
ATOM 954 O O . GLY A 1 119 ? -2.934 16.478 -9.313 1.00 37.62 119 GLY A O 1
ATOM 955 N N . PRO A 1 120 ? -4.062 17.924 -8.009 1.00 31.42 120 PRO A N 1
ATOM 956 C CA . PRO A 1 120 ? -2.872 18.650 -7.576 1.00 31.42 120 PRO A CA 1
ATOM 957 C C . PRO A 1 120 ? -1.794 17.683 -7.081 1.00 31.42 120 PRO A C 1
ATOM 959 O O . PRO A 1 120 ? -2.069 16.822 -6.241 1.00 31.42 120 PRO A O 1
ATOM 962 N N . ASP A 1 121 ? -0.579 17.830 -7.612 1.00 41.16 121 ASP A N 1
ATOM 963 C CA . ASP A 1 121 ? 0.566 17.038 -7.187 1.00 41.16 121 ASP A CA 1
ATOM 964 C C . ASP A 1 121 ? 0.876 17.346 -5.714 1.00 41.16 121 ASP A C 1
ATOM 966 O O . ASP A 1 121 ? 1.291 18.446 -5.340 1.00 41.16 121 ASP A O 1
ATOM 970 N N . LEU A 1 122 ? 0.591 16.368 -4.856 1.00 42.91 122 LEU A N 1
ATOM 971 C CA . LEU A 1 122 ? 0.834 16.420 -3.415 1.00 42.91 122 LEU A CA 1
ATOM 972 C C . LEU A 1 122 ? 2.169 15.758 -3.039 1.00 42.91 122 LEU A C 1
ATOM 974 O O . LEU A 1 122 ? 2.505 15.695 -1.848 1.00 42.91 122 LEU A O 1
ATOM 978 N N . ASN A 1 123 ? 2.944 15.268 -4.016 1.00 39.81 123 ASN A N 1
ATOM 979 C CA . ASN A 1 123 ? 4.259 14.708 -3.747 1.00 39.81 123 ASN A CA 1
ATOM 980 C C . ASN A 1 123 ? 5.285 15.827 -3.577 1.00 39.81 123 ASN A C 1
ATOM 982 O O . ASN A 1 123 ? 5.739 16.495 -4.498 1.00 39.81 123 ASN A O 1
ATOM 986 N N . ASN A 1 124 ? 5.702 16.010 -2.329 1.00 43.28 124 ASN A N 1
ATOM 987 C CA . ASN A 1 124 ? 6.849 16.842 -2.020 1.00 43.28 124 ASN A CA 1
ATOM 988 C C . ASN A 1 124 ? 8.113 16.218 -2.634 1.00 43.28 124 ASN A C 1
ATOM 990 O O . ASN A 1 124 ? 8.404 15.055 -2.358 1.00 43.28 124 ASN A O 1
ATOM 994 N N . SER A 1 125 ? 8.900 17.002 -3.382 1.00 51.25 125 SER A N 1
ATOM 995 C CA . SER A 1 125 ? 10.250 16.609 -3.822 1.00 51.25 125 SER A CA 1
ATOM 996 C C . SER A 1 125 ? 11.022 15.970 -2.662 1.00 51.25 125 SER A C 1
ATOM 998 O O . SER A 1 125 ? 11.115 16.569 -1.588 1.00 51.25 125 SER A O 1
ATOM 1000 N N . LEU A 1 126 ? 11.582 14.772 -2.869 1.00 45.78 126 LEU A N 1
ATOM 1001 C CA . LEU A 1 126 ? 12.324 14.014 -1.850 1.00 45.78 126 LEU A CA 1
ATOM 1002 C C . LEU A 1 126 ? 13.445 14.861 -1.224 1.00 45.78 126 LEU A C 1
ATOM 1004 O O . LEU A 1 126 ? 13.658 14.840 -0.012 1.00 45.78 126 LEU A O 1
ATOM 1008 N N . LEU A 1 127 ? 14.097 15.689 -2.041 1.00 45.28 127 LEU A N 1
ATOM 1009 C CA . LEU A 1 127 ? 15.101 16.656 -1.609 1.00 45.28 127 LEU A CA 1
ATOM 1010 C C . LEU A 1 127 ? 14.486 17.779 -0.754 1.00 45.28 127 LEU A C 1
ATOM 1012 O O . LEU A 1 127 ? 15.039 18.135 0.284 1.00 45.28 127 LEU A O 1
ATOM 1016 N N . GLY A 1 128 ? 13.299 18.271 -1.117 1.00 47.72 128 GLY A N 1
ATOM 1017 C CA . GLY A 1 128 ? 12.516 19.217 -0.315 1.00 47.72 128 GLY A CA 1
ATOM 1018 C C . GLY A 1 128 ? 12.022 18.644 1.021 1.00 47.72 128 GLY A C 1
ATOM 1019 O O . GLY A 1 128 ? 11.992 19.368 2.019 1.00 47.72 128 GLY A O 1
ATOM 1020 N N . VAL A 1 129 ? 11.684 17.351 1.070 1.00 52.47 129 VAL A N 1
ATOM 1021 C CA . VAL A 1 129 ? 11.344 16.622 2.305 1.00 52.47 129 VAL A CA 1
ATOM 1022 C C . VAL A 1 129 ? 12.574 16.508 3.203 1.00 52.47 129 VAL A C 1
ATOM 1024 O O . VAL A 1 129 ? 12.498 16.866 4.375 1.00 52.47 129 VAL A O 1
ATOM 1027 N N . LEU A 1 130 ? 13.724 16.102 2.655 1.00 48.50 130 LEU A N 1
ATOM 1028 C CA . LEU A 1 130 ? 14.991 15.979 3.390 1.00 48.50 130 LEU A CA 1
ATOM 1029 C C . LEU A 1 130 ? 15.524 17.330 3.897 1.00 48.50 130 LEU A C 1
ATOM 1031 O O . LEU A 1 130 ? 16.091 17.400 4.987 1.00 48.50 130 LEU A O 1
ATOM 1035 N N . MET A 1 131 ? 15.327 18.407 3.135 1.00 46.88 131 MET A N 1
ATOM 1036 C CA . MET A 1 131 ? 15.690 19.774 3.527 1.00 46.88 131 MET A CA 1
ATOM 1037 C C . MET A 1 131 ? 14.818 20.288 4.681 1.00 46.88 131 MET A C 1
ATOM 1039 O O . MET A 1 131 ? 15.354 20.798 5.665 1.00 46.88 131 MET A O 1
ATOM 1043 N N . ARG A 1 132 ? 13.493 20.076 4.618 1.00 47.69 132 ARG A N 1
ATOM 1044 C CA . ARG A 1 132 ? 12.549 20.399 5.710 1.00 47.69 132 ARG A CA 1
ATOM 1045 C C . ARG A 1 132 ? 12.773 19.545 6.960 1.00 47.69 132 ARG A C 1
ATOM 1047 O O . ARG A 1 132 ? 12.641 20.034 8.079 1.00 47.69 132 ARG A O 1
ATOM 1054 N N . PHE A 1 133 ? 13.188 18.291 6.779 1.00 49.09 133 PHE A N 1
ATOM 1055 C CA . PHE A 1 133 ? 13.553 17.384 7.870 1.00 49.09 133 PHE A CA 1
ATOM 1056 C C . PHE A 1 133 ? 14.752 17.883 8.690 1.00 49.09 133 PHE A C 1
ATOM 1058 O O . PHE A 1 133 ? 14.895 17.542 9.859 1.00 49.09 133 PHE A O 1
ATOM 1065 N N . ARG A 1 134 ? 15.616 18.705 8.080 1.00 48.31 134 ARG A N 1
ATOM 1066 C CA . ARG A 1 134 ? 16.831 19.257 8.698 1.00 48.31 134 ARG A CA 1
ATOM 1067 C C . ARG A 1 134 ? 16.635 20.632 9.335 1.00 48.31 134 ARG A C 1
ATOM 1069 O O . ARG A 1 134 ? 17.574 21.144 9.935 1.00 48.31 134 ARG A O 1
ATOM 1076 N N . THR A 1 135 ? 15.456 21.240 9.194 1.00 44.91 135 THR A N 1
ATOM 1077 C CA . THR A 1 135 ? 15.173 22.589 9.715 1.00 44.91 135 THR A CA 1
ATOM 1078 C C . THR A 1 135 ? 14.755 22.575 11.192 1.00 44.91 135 THR A C 1
ATOM 1080 O O . THR A 1 135 ? 14.885 23.590 11.868 1.00 44.91 135 THR A O 1
ATOM 1083 N N . GLY A 1 136 ? 14.278 21.435 11.709 1.00 47.25 136 GLY A N 1
ATOM 1084 C CA . GLY A 1 136 ? 13.917 21.248 13.118 1.00 47.25 136 GLY A CA 1
ATOM 1085 C C . GLY A 1 136 ? 14.945 20.406 13.896 1.00 47.25 136 GLY A C 1
ATOM 1086 O O . GLY A 1 136 ? 15.630 19.579 13.297 1.00 47.25 136 GLY A O 1
ATOM 1087 N N . PRO A 1 137 ? 15.049 20.561 15.231 1.00 41.44 137 PRO A N 1
ATOM 1088 C CA . PRO A 1 137 ? 15.993 19.803 16.064 1.00 41.44 137 PRO A CA 1
ATOM 1089 C C . PRO A 1 137 ? 15.641 18.310 16.213 1.00 41.44 137 PRO A C 1
ATOM 1091 O O . PRO A 1 137 ? 16.488 17.527 16.635 1.00 41.44 137 PRO A O 1
ATOM 1094 N N . ILE A 1 138 ? 14.408 17.904 15.881 1.00 40.91 138 ILE A N 1
ATOM 1095 C CA . ILE A 1 138 ? 13.929 16.515 15.951 1.00 40.91 138 ILE A CA 1
ATOM 1096 C C . ILE A 1 138 ? 13.130 16.209 14.680 1.00 40.91 138 ILE A C 1
ATOM 1098 O O . ILE A 1 138 ? 12.152 16.895 14.385 1.00 40.91 138 ILE A O 1
ATOM 1102 N N . GLY A 1 139 ? 13.530 15.169 13.947 1.00 41.75 139 GLY A N 1
ATOM 1103 C CA . GLY A 1 139 ? 12.838 14.691 12.750 1.00 41.75 139 GLY A CA 1
ATOM 1104 C C . GLY A 1 139 ? 12.170 13.333 12.980 1.00 41.75 139 GLY A C 1
ATOM 1105 O O . GLY A 1 139 ? 12.772 12.434 13.564 1.00 41.75 139 GLY A O 1
ATOM 1106 N N . VAL A 1 140 ? 10.930 13.170 12.507 1.00 41.94 140 VAL A N 1
ATOM 1107 C CA . VAL A 1 140 ? 10.147 11.926 12.637 1.00 41.94 140 VAL A CA 1
ATOM 1108 C C . VAL A 1 140 ? 10.021 11.240 11.278 1.00 41.94 140 VAL A C 1
ATOM 1110 O O . VAL A 1 140 ? 9.356 11.760 10.386 1.00 41.94 140 VAL A O 1
ATOM 1113 N N . LEU A 1 141 ? 10.633 10.064 11.125 1.00 38.47 141 LEU A N 1
ATOM 1114 C CA . LEU A 1 141 ? 10.506 9.219 9.932 1.00 38.47 141 LEU A CA 1
ATOM 1115 C C . LEU A 1 141 ? 9.416 8.165 10.147 1.00 38.47 141 LEU A C 1
ATOM 1117 O O . LEU A 1 141 ? 9.398 7.489 11.175 1.00 38.47 141 LEU A O 1
ATOM 1121 N N . ALA A 1 142 ? 8.530 8.006 9.166 1.00 43.31 142 ALA A N 1
ATOM 1122 C CA . ALA A 1 142 ? 7.553 6.926 9.121 1.00 43.31 142 ALA A CA 1
ATOM 1123 C C . ALA A 1 142 ? 7.453 6.403 7.686 1.00 43.31 142 ALA A C 1
ATOM 1125 O O . ALA A 1 142 ? 7.209 7.175 6.762 1.00 43.31 142 ALA A O 1
ATOM 1126 N N . ASP A 1 143 ? 7.650 5.099 7.521 1.00 41.47 143 ASP A N 1
ATOM 1127 C CA . ASP A 1 143 ? 7.475 4.397 6.254 1.00 41.47 143 ASP A CA 1
ATOM 1128 C C . ASP A 1 143 ? 6.008 3.965 6.093 1.00 41.47 143 ASP A C 1
ATOM 1130 O O . ASP A 1 143 ? 5.375 3.493 7.046 1.00 41.47 143 ASP A O 1
ATOM 1134 N N . ILE A 1 144 ? 5.453 4.143 4.894 1.00 48.00 144 ILE A N 1
ATOM 1135 C CA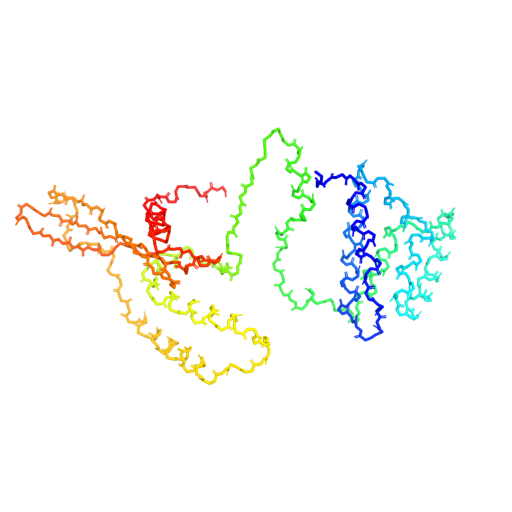 . ILE A 1 144 ? 4.117 3.653 4.549 1.00 48.00 144 ILE A CA 1
ATOM 1136 C C . ILE A 1 144 ? 4.320 2.380 3.736 1.00 48.00 144 ILE A C 1
ATOM 1138 O O . ILE A 1 144 ? 4.402 2.409 2.516 1.00 48.00 144 ILE A O 1
ATOM 1142 N N . GLU A 1 145 ? 4.340 1.259 4.456 1.00 43.47 145 GLU A N 1
ATOM 1143 C CA . GLU A 1 145 ? 4.625 -0.113 4.004 1.00 43.47 145 GLU A CA 1
ATOM 1144 C C . GLU A 1 145 ? 3.921 -0.560 2.691 1.00 43.47 145 GLU A C 1
ATOM 1146 O O . GLU A 1 145 ? 4.305 -1.575 2.122 1.00 43.47 145 GLU A O 1
ATOM 1151 N N . GLN A 1 146 ? 2.878 0.129 2.193 1.00 42.97 146 GLN A N 1
ATOM 1152 C CA . GLN A 1 146 ? 2.122 -0.267 0.989 1.00 42.97 146 GLN A CA 1
ATOM 1153 C C . GLN A 1 146 ? 1.536 0.929 0.208 1.00 42.97 146 GLN A C 1
ATOM 1155 O O . GLN A 1 146 ? 0.363 1.269 0.361 1.00 42.97 146 GLN A O 1
ATOM 1160 N N . MET A 1 147 ? 2.333 1.535 -0.677 1.00 36.50 147 MET A N 1
ATOM 1161 C CA . MET A 1 147 ? 1.930 2.649 -1.557 1.00 36.50 147 MET A CA 1
ATOM 1162 C C . MET A 1 147 ? 0.902 2.259 -2.650 1.00 36.50 147 MET A C 1
ATOM 1164 O O . MET A 1 147 ? 0.138 3.106 -3.100 1.00 36.50 147 MET A O 1
ATOM 1168 N N . PHE A 1 148 ? 0.796 0.982 -3.039 1.00 34.88 148 PHE A N 1
ATOM 1169 C CA . PHE A 1 148 ? 0.024 0.560 -4.227 1.00 34.88 148 PHE A CA 1
ATOM 1170 C C . PHE A 1 148 ? -1.450 0.164 -3.990 1.00 34.88 148 PHE A C 1
ATOM 1172 O O . PHE A 1 148 ? -2.095 -0.396 -4.871 1.00 34.88 148 PHE A O 1
ATOM 1179 N N . HIS A 1 149 ? -2.026 0.457 -2.819 1.00 35.31 149 HIS A N 1
ATOM 1180 C CA . HIS A 1 149 ? -3.446 0.173 -2.536 1.00 35.31 149 HIS A CA 1
ATOM 1181 C C . HIS A 1 149 ? -4.251 1.385 -2.053 1.00 35.31 149 HIS A C 1
ATOM 1183 O O . HIS A 1 149 ? -5.319 1.229 -1.456 1.00 35.31 149 HIS A O 1
ATOM 1189 N N . CYS A 1 150 ? -3.773 2.594 -2.339 1.00 35.84 150 CYS A N 1
ATOM 1190 C CA . CYS A 1 150 ? -4.463 3.829 -1.991 1.00 35.84 150 CYS A CA 1
ATOM 1191 C C . CYS A 1 150 ? -5.521 4.207 -3.035 1.00 35.84 150 CYS A C 1
ATOM 1193 O O . CYS A 1 150 ? -5.460 5.270 -3.642 1.00 35.84 150 CYS A O 1
ATOM 1195 N N . PHE A 1 151 ? -6.549 3.374 -3.189 1.00 38.56 151 PHE A N 1
ATOM 1196 C CA . PHE A 1 151 ? -7.850 3.947 -3.522 1.00 38.56 151 PHE A CA 1
ATOM 1197 C C . PHE A 1 151 ? -8.335 4.618 -2.241 1.00 38.56 151 PHE A C 1
ATOM 1199 O O . PHE A 1 151 ? -8.394 3.968 -1.192 1.00 38.56 151 PHE A O 1
ATOM 1206 N N . VAL A 1 152 ? -8.633 5.916 -2.287 1.00 39.28 152 VAL A N 1
ATOM 1207 C CA . VAL A 1 152 ? -9.316 6.578 -1.174 1.00 39.28 152 VAL A CA 1
ATOM 1208 C C . VAL A 1 152 ? -10.692 5.938 -1.073 1.00 39.28 152 VAL A C 1
ATOM 1210 O O . VAL A 1 152 ? -11.623 6.271 -1.800 1.00 39.28 152 VAL A O 1
ATOM 1213 N N . VAL A 1 153 ? -10.800 4.954 -0.188 1.00 42.78 153 VAL A N 1
ATOM 1214 C CA . VAL A 1 153 ? -12.079 4.371 0.175 1.00 42.78 153 VAL A CA 1
ATOM 1215 C C . VAL A 1 153 ? -12.796 5.454 0.961 1.00 42.78 153 VAL A C 1
ATOM 1217 O O . VAL A 1 153 ? -12.309 5.879 2.021 1.00 42.78 153 VAL A O 1
ATOM 1220 N N . ARG A 1 154 ? -13.914 5.924 0.401 1.00 40.19 154 ARG A N 1
ATOM 1221 C CA . ARG A 1 154 ? -14.823 6.853 1.067 1.00 40.19 154 ARG A CA 1
ATOM 1222 C C . ARG A 1 154 ? -15.083 6.360 2.496 1.00 40.19 154 ARG A C 1
ATOM 1224 O O . ARG A 1 154 ? -15.120 5.155 2.752 1.00 40.19 154 ARG A O 1
ATOM 1231 N N . GLU A 1 155 ? -15.173 7.291 3.438 1.00 51.47 155 GLU A N 1
ATOM 1232 C CA . GLU A 1 155 ? -15.213 6.988 4.875 1.00 51.47 155 GLU A CA 1
ATOM 1233 C C . GLU A 1 155 ? -16.353 6.017 5.238 1.00 51.47 155 GLU A C 1
ATOM 1235 O O . GLU A 1 155 ? -16.164 5.130 6.066 1.00 51.47 155 GLU A O 1
ATOM 1240 N N . ASP A 1 156 ? -17.471 6.108 4.515 1.00 48.94 156 ASP A N 1
ATOM 1241 C CA . ASP A 1 156 ? -18.651 5.238 4.588 1.00 48.94 156 ASP A CA 1
ATOM 1242 C C . ASP A 1 156 ? -18.392 3.776 4.174 1.00 48.94 156 ASP A C 1
ATOM 1244 O O . ASP A 1 156 ? -19.057 2.864 4.661 1.00 48.94 156 ASP A O 1
ATOM 1248 N N . CYS A 1 157 ? -17.412 3.515 3.308 1.00 43.66 157 CYS A N 1
ATOM 1249 C CA . CYS A 1 157 ? -17.098 2.169 2.821 1.00 43.66 157 CYS A CA 1
ATOM 1250 C C . CYS A 1 157 ? -15.968 1.476 3.605 1.00 43.66 157 CYS A C 1
ATOM 1252 O O . CYS A 1 157 ? -15.722 0.283 3.406 1.00 43.66 157 CYS A O 1
ATOM 1254 N N . ARG A 1 158 ? -15.261 2.187 4.497 1.00 56.41 158 ARG A N 1
ATOM 1255 C CA . ARG A 1 158 ? -14.118 1.618 5.242 1.00 56.41 158 ARG A CA 1
ATOM 1256 C C . ARG A 1 158 ? -14.534 0.506 6.193 1.00 56.41 158 ARG A C 1
ATOM 1258 O O . ARG A 1 158 ? -13.805 -0.479 6.315 1.00 56.41 158 ARG A O 1
ATOM 1265 N N . ASP A 1 159 ? -15.692 0.644 6.828 1.00 51.47 159 ASP A N 1
ATOM 1266 C CA . ASP A 1 159 ? -16.215 -0.391 7.715 1.00 51.47 159 ASP A CA 1
ATOM 1267 C C . ASP A 1 159 ? -16.702 -1.606 6.924 1.00 51.47 159 ASP A C 1
ATOM 1269 O O . ASP A 1 159 ? -16.375 -2.727 7.299 1.00 51.47 159 ASP A O 1
ATOM 1273 N N . VAL A 1 160 ? -17.319 -1.412 5.752 1.00 56.62 160 VAL A N 1
ATOM 1274 C CA . VAL A 1 160 ? -17.715 -2.510 4.845 1.00 56.62 160 VAL A CA 1
ATOM 1275 C C . VAL A 1 160 ? -16.511 -3.373 4.447 1.00 56.62 160 VAL A C 1
ATOM 1277 O O . VAL A 1 160 ? -16.584 -4.603 4.467 1.00 56.62 160 VAL A O 1
ATOM 1280 N N . LEU A 1 161 ? -15.357 -2.757 4.170 1.00 56.50 161 LEU A N 1
ATOM 1281 C CA . LEU A 1 161 ? -14.131 -3.496 3.842 1.00 56.50 161 LEU A CA 1
ATOM 1282 C C . LEU A 1 161 ? -13.611 -4.372 4.988 1.00 56.50 161 LEU A C 1
ATOM 1284 O O . LEU A 1 161 ? -12.902 -5.346 4.726 1.00 56.50 161 LEU A O 1
ATOM 1288 N N . ARG A 1 162 ? -13.963 -4.061 6.241 1.00 66.62 162 ARG A N 1
ATOM 1289 C CA . ARG A 1 162 ? -13.603 -4.883 7.406 1.00 66.62 162 ARG A CA 1
ATOM 1290 C C . ARG A 1 162 ? -14.463 -6.145 7.509 1.00 66.62 162 ARG A C 1
ATOM 1292 O O . ARG A 1 162 ? -13.968 -7.166 7.977 1.00 66.62 162 ARG A O 1
ATOM 1299 N N . PHE A 1 163 ? -15.703 -6.120 7.016 1.00 70.50 163 PHE A N 1
ATOM 1300 C CA . PHE A 1 163 ? -16.538 -7.324 6.874 1.00 70.50 163 PHE A CA 1
ATOM 1301 C C . PHE A 1 163 ? -16.123 -8.156 5.655 1.00 70.50 163 PHE A C 1
ATOM 1303 O O . PHE A 1 163 ? -16.079 -9.382 5.713 1.00 70.50 163 PHE A O 1
ATOM 1310 N N . CYS A 1 164 ? -15.712 -7.497 4.569 1.00 75.50 164 CYS A N 1
ATOM 1311 C CA . CYS A 1 164 ? -15.268 -8.158 3.338 1.00 75.50 164 CYS A CA 1
ATOM 1312 C C . CYS A 1 164 ? -13.795 -8.615 3.366 1.00 75.50 164 CYS A C 1
ATOM 1314 O O . CYS A 1 164 ? -13.264 -9.053 2.339 1.00 75.50 164 CYS A O 1
ATOM 1316 N N . ALA A 1 165 ? -13.107 -8.532 4.510 1.00 79.00 165 ALA A N 1
ATOM 1317 C CA . ALA A 1 165 ? -11.710 -8.952 4.655 1.00 79.00 165 ALA A CA 1
ATOM 1318 C C . ALA A 1 165 ? -11.431 -10.383 4.123 1.00 79.00 165 ALA A C 1
ATOM 1320 O O . ALA A 1 165 ? -10.449 -10.544 3.392 1.00 79.00 165 ALA A O 1
ATOM 1321 N N . PRO A 1 166 ? -12.291 -11.399 4.363 1.00 76.31 166 PRO A N 1
ATOM 1322 C CA . PRO A 1 166 ? -12.080 -12.759 3.847 1.00 76.31 166 PRO A CA 1
ATOM 1323 C C . PRO A 1 166 ? -12.160 -12.876 2.319 1.00 76.31 166 PRO A C 1
ATOM 1325 O O . PRO A 1 166 ? -11.532 -13.749 1.721 1.00 76.31 166 PRO A O 1
ATOM 1328 N N . VAL A 1 167 ? -12.927 -11.998 1.670 1.00 81.94 167 VAL A N 1
ATOM 1329 C CA . VAL A 1 167 ? -13.099 -12.010 0.210 1.00 81.94 167 VAL A CA 1
ATOM 1330 C C . VAL A 1 167 ? -11.997 -11.202 -0.466 1.00 81.94 167 VAL A C 1
ATOM 1332 O O . VAL A 1 167 ? -11.415 -11.631 -1.463 1.00 81.94 167 VAL A O 1
ATOM 1335 N N . THR A 1 168 ? -11.658 -10.049 0.111 1.00 82.62 168 THR A N 1
ATOM 1336 C CA . THR A 1 168 ? -10.624 -9.157 -0.427 1.00 82.62 168 THR A CA 1
ATOM 1337 C C . THR A 1 168 ? -9.220 -9.745 -0.306 1.00 82.62 168 THR A C 1
ATOM 1339 O O . THR A 1 168 ? -8.405 -9.528 -1.202 1.00 82.62 168 THR A O 1
ATOM 1342 N N . ILE A 1 169 ? -8.923 -10.521 0.746 1.00 84.00 169 ILE A N 1
ATOM 1343 C CA . ILE A 1 169 ? -7.605 -11.154 0.891 1.00 84.00 169 ILE A CA 1
ATOM 1344 C C . ILE A 1 169 ? -7.330 -12.154 -0.236 1.00 84.00 169 ILE A C 1
ATOM 1346 O O . ILE A 1 169 ? -6.227 -12.146 -0.771 1.00 84.00 169 ILE A O 1
ATOM 1350 N N . LYS A 1 170 ? -8.337 -12.922 -0.680 1.00 83.88 170 LYS A N 1
ATOM 1351 C CA . LYS A 1 170 ? -8.198 -13.866 -1.802 1.00 83.88 170 LYS A CA 1
ATOM 1352 C C . LYS A 1 170 ? -7.811 -13.160 -3.102 1.00 83.88 170 LYS A C 1
ATOM 1354 O O . LYS A 1 170 ? -6.858 -13.573 -3.749 1.00 83.88 170 LYS A O 1
ATOM 1359 N N . GLY A 1 171 ? -8.475 -12.051 -3.434 1.00 85.00 171 GLY A N 1
ATOM 1360 C CA . GLY A 1 171 ? -8.129 -11.258 -4.621 1.00 85.00 171 GLY A CA 1
ATOM 1361 C C . GLY A 1 171 ? -6.710 -10.689 -4.554 1.00 85.00 171 GLY A C 1
ATOM 1362 O O . GLY A 1 171 ? -5.974 -10.722 -5.537 1.00 85.00 171 GLY A O 1
ATOM 1363 N N . ARG A 1 172 ? -6.283 -10.236 -3.368 1.00 82.88 172 ARG A N 1
ATOM 1364 C CA . ARG A 1 172 ? -4.911 -9.755 -3.144 1.00 82.88 172 ARG A CA 1
ATOM 1365 C C . ARG A 1 172 ? -3.868 -10.871 -3.279 1.00 82.88 172 ARG A C 1
ATOM 1367 O O . ARG A 1 172 ? -2.773 -10.598 -3.756 1.00 82.88 172 ARG A O 1
ATOM 1374 N N . MET A 1 173 ? -4.193 -12.101 -2.874 1.00 84.69 173 MET A N 1
ATOM 1375 C CA . MET A 1 173 ? -3.312 -13.264 -3.051 1.00 84.69 173 MET A CA 1
ATOM 1376 C C . MET A 1 173 ? -3.122 -13.570 -4.538 1.00 84.69 173 MET A C 1
ATOM 1378 O O . MET A 1 173 ? -1.985 -13.671 -4.978 1.00 84.69 173 MET A O 1
ATOM 1382 N N . ILE A 1 174 ? -4.212 -13.610 -5.314 1.00 84.50 174 ILE A N 1
ATOM 1383 C CA . ILE A 1 174 ? -4.158 -13.834 -6.769 1.00 84.50 174 ILE A CA 1
ATOM 1384 C C . ILE A 1 174 ? -3.299 -12.761 -7.448 1.00 84.50 174 ILE A C 1
ATOM 1386 O O . ILE A 1 174 ? -2.420 -13.090 -8.239 1.00 84.50 174 ILE A O 1
ATOM 1390 N N . LEU A 1 175 ? -3.508 -11.485 -7.100 1.00 83.31 175 LEU A N 1
ATOM 1391 C CA . LEU A 1 175 ? -2.725 -10.377 -7.651 1.00 83.31 175 LEU A CA 1
ATOM 1392 C C . LEU A 1 175 ? -1.232 -10.523 -7.336 1.00 83.31 175 LEU A C 1
ATOM 1394 O O . LEU A 1 175 ? -0.408 -10.382 -8.232 1.00 83.31 175 LEU A O 1
ATOM 1398 N N . ARG A 1 176 ? -0.881 -10.842 -6.084 1.00 81.94 176 ARG A N 1
ATOM 1399 C CA . ARG A 1 176 ? 0.516 -11.081 -5.699 1.00 81.94 176 ARG A CA 1
ATOM 1400 C C . ARG A 1 176 ? 1.126 -12.230 -6.495 1.00 81.94 176 ARG A C 1
ATOM 1402 O O . ARG A 1 176 ? 2.266 -12.103 -6.937 1.00 81.94 176 ARG A O 1
ATOM 1409 N N . ASP A 1 177 ? 0.391 -13.325 -6.650 1.00 82.94 177 ASP A N 1
ATOM 1410 C CA . ASP A 1 177 ? 0.887 -14.498 -7.361 1.00 82.94 177 ASP A CA 1
ATOM 1411 C C . ASP A 1 177 ? 1.140 -14.156 -8.844 1.00 82.94 177 ASP A C 1
ATOM 1413 O O . ASP A 1 177 ? 2.186 -14.509 -9.370 1.00 82.94 177 ASP A O 1
ATOM 1417 N N . ILE A 1 178 ? 0.253 -13.382 -9.487 1.00 81.94 178 ILE A N 1
ATOM 1418 C CA . ILE A 1 178 ? 0.433 -12.892 -10.869 1.00 81.94 178 ILE A CA 1
ATOM 1419 C C . ILE A 1 178 ? 1.665 -11.985 -10.994 1.00 81.94 178 ILE A C 1
ATOM 1421 O O . ILE A 1 178 ? 2.462 -12.146 -11.914 1.00 81.94 178 ILE A O 1
ATOM 1425 N N . THR A 1 179 ? 1.835 -11.025 -10.079 1.00 77.06 179 THR A N 1
ATOM 1426 C CA . THR A 1 179 ? 2.963 -10.078 -10.128 1.00 77.06 179 THR A CA 1
ATOM 1427 C C . THR A 1 179 ? 4.307 -10.756 -9.851 1.00 77.06 179 THR A C 1
ATOM 1429 O O . THR A 1 179 ? 5.343 -10.271 -10.295 1.00 77.06 179 THR A O 1
ATOM 1432 N N . SER A 1 180 ? 4.307 -11.880 -9.130 1.00 72.00 180 SER A N 1
ATOM 1433 C CA . SER A 1 180 ? 5.531 -12.628 -8.819 1.00 72.00 180 SER A CA 1
ATOM 1434 C C . SER A 1 180 ? 6.064 -13.424 -10.016 1.00 72.00 180 SER A C 1
ATOM 1436 O O . SER A 1 180 ? 7.254 -13.724 -10.053 1.00 72.00 180 SER A O 1
ATOM 1438 N N . ASP A 1 181 ? 5.219 -13.729 -11.006 1.00 67.75 181 ASP A N 1
ATOM 1439 C CA . ASP A 1 181 ? 5.562 -14.593 -12.143 1.00 67.75 181 ASP A CA 1
ATOM 1440 C C . ASP A 1 181 ? 6.393 -13.879 -13.243 1.00 67.75 181 ASP A C 1
ATOM 1442 O O . ASP A 1 181 ? 6.625 -14.460 -14.301 1.00 67.75 181 ASP A O 1
ATOM 1446 N N . ASN A 1 182 ? 6.886 -12.645 -13.014 1.00 62.81 182 ASN A N 1
ATOM 1447 C CA . ASN A 1 182 ? 7.690 -11.850 -13.971 1.00 62.81 182 ASN A CA 1
ATOM 1448 C C . ASN A 1 182 ? 7.084 -11.785 -15.390 1.00 62.81 182 ASN A C 1
ATOM 1450 O O . ASN A 1 182 ? 7.793 -11.706 -16.395 1.00 62.81 182 ASN A O 1
ATOM 1454 N N . VAL A 1 183 ? 5.757 -11.829 -15.475 1.00 65.94 183 VAL A N 1
ATOM 1455 C CA . VAL A 1 183 ? 5.024 -11.682 -16.731 1.00 65.94 183 VAL A CA 1
ATOM 1456 C C . VAL A 1 183 ? 5.068 -10.208 -17.136 1.00 65.94 183 VAL A C 1
ATOM 1458 O O . VAL A 1 183 ? 4.855 -9.329 -16.299 1.00 65.94 183 VAL A O 1
ATOM 1461 N N . GLU A 1 184 ? 5.363 -9.925 -18.407 1.00 69.19 184 GLU A N 1
ATOM 1462 C CA . GLU A 1 184 ? 5.277 -8.564 -18.945 1.00 69.19 184 GLU A CA 1
ATOM 1463 C C . GLU A 1 184 ? 3.871 -7.997 -18.715 1.00 69.19 184 GLU A C 1
ATOM 1465 O O . GLU A 1 184 ? 2.876 -8.693 -18.907 1.00 69.19 184 GLU A O 1
ATOM 1470 N N . TRP A 1 185 ? 3.781 -6.727 -18.315 1.00 68.19 185 TRP A N 1
ATOM 1471 C CA . TRP A 1 185 ? 2.517 -6.082 -17.938 1.00 68.19 185 TRP A CA 1
ATOM 1472 C C . TRP A 1 185 ? 1.439 -6.133 -19.034 1.00 68.19 185 TRP A C 1
ATOM 1474 O O . TRP A 1 185 ? 0.253 -6.168 -18.708 1.00 68.19 185 TRP A O 1
ATOM 1484 N N . ASP A 1 186 ? 1.852 -6.183 -20.305 1.00 74.12 186 ASP A N 1
ATOM 1485 C CA . ASP A 1 186 ? 0.969 -6.221 -21.478 1.00 74.12 186 ASP A CA 1
ATOM 1486 C C . ASP A 1 186 ? 0.699 -7.641 -22.008 1.00 74.12 186 ASP A C 1
ATOM 1488 O O . ASP A 1 186 ? -0.093 -7.826 -22.938 1.00 74.12 186 ASP A O 1
ATOM 1492 N N . ALA A 1 187 ? 1.343 -8.666 -21.441 1.00 76.06 187 ALA A N 1
ATOM 1493 C CA . ALA A 1 187 ? 1.137 -10.041 -21.868 1.00 76.06 187 ALA A CA 1
ATOM 1494 C C . ALA A 1 187 ? -0.189 -10.598 -21.314 1.00 76.06 187 ALA A C 1
ATOM 1496 O O . ALA A 1 187 ? -0.571 -10.321 -20.172 1.00 76.06 187 ALA A O 1
ATOM 1497 N N . PRO A 1 188 ? -0.914 -11.423 -22.093 1.00 78.19 188 PRO A N 1
ATOM 1498 C CA . PRO A 1 188 ? -2.133 -12.052 -21.610 1.00 78.19 188 PRO A CA 1
ATOM 1499 C C . PRO A 1 188 ? -1.832 -12.971 -20.419 1.00 78.19 188 PRO A C 1
ATOM 1501 O O . PRO A 1 188 ? -0.876 -13.746 -20.430 1.00 78.19 188 PRO A O 1
ATOM 1504 N N . LEU A 1 189 ? -2.694 -12.910 -19.402 1.00 79.62 189 LEU A N 1
ATOM 1505 C CA . LEU A 1 189 ? -2.614 -13.777 -18.228 1.00 79.62 189 LEU A CA 1
ATOM 1506 C C . LEU A 1 189 ? -2.639 -15.260 -18.634 1.00 79.62 189 LEU A C 1
ATOM 1508 O O . LEU A 1 189 ? -3.480 -15.650 -19.452 1.00 79.62 189 LEU A O 1
ATOM 1512 N N . PRO A 1 190 ? -1.806 -16.118 -18.012 1.00 84.94 190 PRO A N 1
ATOM 1513 C CA . PRO A 1 190 ? -1.917 -17.560 -18.171 1.00 84.94 190 PRO A CA 1
ATOM 1514 C C . PRO A 1 190 ? -3.339 -18.030 -17.861 1.00 84.94 190 PRO A C 1
ATOM 1516 O O . PRO A 1 190 ? -3.959 -17.582 -16.892 1.00 84.94 190 PRO A O 1
ATOM 1519 N N . GLN A 1 191 ? -3.849 -18.968 -18.661 1.00 86.12 191 GLN A N 1
ATOM 1520 C CA . GLN A 1 191 ? -5.248 -19.396 -18.588 1.00 86.12 191 GLN A CA 1
ATOM 1521 C C . GLN A 1 191 ? -5.654 -19.888 -17.187 1.00 86.12 191 GLN A C 1
ATOM 1523 O O . GLN A 1 191 ? -6.755 -19.597 -16.727 1.00 86.12 191 GLN A O 1
ATOM 1528 N N . SER A 1 192 ? -4.735 -20.526 -16.457 1.00 86.81 192 SER A N 1
ATOM 1529 C CA . SER A 1 192 ? -4.939 -20.952 -15.067 1.00 86.81 192 SER A CA 1
ATOM 1530 C C . SER A 1 192 ? -5.207 -19.786 -14.104 1.00 86.81 192 SER A C 1
ATOM 1532 O O . SER A 1 192 ? -6.146 -19.846 -13.309 1.00 86.81 192 SER A O 1
ATOM 1534 N N . LYS A 1 193 ? -4.420 -18.705 -14.191 1.00 83.81 193 LYS A N 1
ATOM 1535 C CA . LYS A 1 193 ? -4.572 -17.498 -13.361 1.00 83.81 193 LYS A CA 1
ATOM 1536 C C . LYS A 1 193 ? -5.825 -16.719 -13.743 1.00 83.81 193 LYS A C 1
ATOM 1538 O O . LYS A 1 193 ? -6.521 -16.210 -12.867 1.00 83.81 193 LYS A O 1
ATOM 1543 N N . PHE A 1 194 ? -6.134 -16.660 -15.038 1.00 85.50 194 PHE A N 1
ATOM 1544 C CA . PHE A 1 194 ? -7.354 -16.024 -15.526 1.00 85.50 194 PHE A CA 1
ATOM 1545 C C . PHE A 1 194 ? -8.613 -16.729 -15.002 1.00 85.50 194 PHE A C 1
ATOM 1547 O O . PHE A 1 194 ? -9.539 -16.066 -14.539 1.00 85.50 194 PHE A O 1
ATOM 1554 N N . GLU A 1 195 ? -8.641 -18.064 -15.009 1.00 88.94 195 GLU A N 1
ATOM 1555 C CA . GLU A 1 195 ? -9.744 -18.834 -14.425 1.00 88.94 195 GLU A CA 1
ATOM 1556 C C . GLU A 1 195 ? -9.883 -18.608 -12.916 1.00 88.94 195 GLU A C 1
ATOM 1558 O O . GLU A 1 195 ? -11.000 -18.452 -12.422 1.00 88.94 195 GLU A O 1
ATOM 1563 N N . GLU A 1 196 ? -8.772 -18.568 -12.176 1.00 87.69 196 GLU A N 1
ATOM 1564 C CA . GLU A 1 196 ? -8.783 -18.296 -10.734 1.00 87.69 196 GLU A CA 1
ATOM 1565 C C . GLU A 1 196 ? -9.318 -16.889 -10.429 1.00 87.69 196 GLU A C 1
ATOM 1567 O O . GLU A 1 196 ? -10.207 -16.725 -9.586 1.00 87.69 196 GLU A O 1
ATOM 1572 N N . TRP A 1 197 ? -8.840 -15.887 -11.172 1.00 85.69 197 TRP A N 1
ATOM 1573 C CA . TRP A 1 197 ? -9.324 -14.512 -11.092 1.00 85.69 197 TRP A CA 1
ATOM 1574 C C . TRP A 1 197 ? -10.817 -14.419 -11.408 1.00 85.69 197 TRP A C 1
ATOM 1576 O O . TRP A 1 197 ? -11.575 -13.822 -10.644 1.00 85.69 197 TRP A O 1
ATOM 1586 N N . ARG A 1 198 ? -11.262 -15.065 -12.490 1.00 89.00 198 ARG A N 1
ATOM 1587 C CA . ARG A 1 198 ? -12.667 -15.079 -12.899 1.00 89.00 198 ARG A CA 1
ATOM 1588 C C . ARG A 1 198 ? -13.562 -15.739 -11.850 1.00 89.00 198 ARG A C 1
ATOM 1590 O O . ARG A 1 198 ? -14.585 -15.162 -11.493 1.00 89.00 198 ARG A O 1
ATOM 1597 N N . ARG A 1 199 ? -13.167 -16.894 -11.300 1.00 90.19 199 ARG A N 1
ATOM 1598 C CA . ARG A 1 199 ? -13.907 -17.561 -10.207 1.00 90.19 199 ARG A CA 1
ATOM 1599 C C . ARG A 1 199 ? -14.021 -16.659 -8.981 1.00 90.19 199 ARG A C 1
ATOM 1601 O O . ARG A 1 199 ? -15.080 -16.584 -8.359 1.00 90.19 199 ARG A O 1
ATOM 1608 N N . TRP A 1 200 ? -12.944 -15.953 -8.633 1.00 89.19 200 TRP A N 1
ATOM 1609 C CA . TRP A 1 200 ? -12.983 -14.979 -7.546 1.00 89.19 200 TRP A CA 1
ATOM 1610 C C . TRP A 1 200 ? -13.931 -13.814 -7.864 1.00 89.19 200 TRP A C 1
ATOM 1612 O O . TRP A 1 200 ? -14.771 -13.492 -7.024 1.00 89.19 200 TRP A O 1
ATOM 1622 N N . GLN A 1 201 ? -13.876 -13.240 -9.071 1.00 86.75 201 GLN A N 1
ATOM 1623 C CA . GLN A 1 201 ? -14.792 -12.177 -9.502 1.00 86.75 201 GLN A CA 1
ATOM 1624 C C . GLN A 1 201 ? -16.261 -12.617 -9.460 1.00 86.75 201 GLN A C 1
ATOM 1626 O O . GLN A 1 201 ? -17.10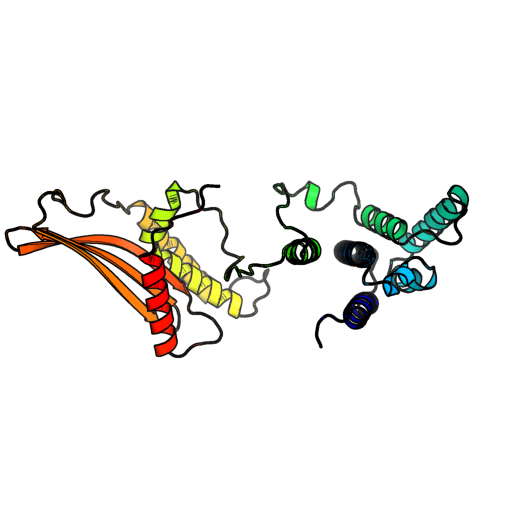6 -11.882 -8.952 1.00 86.75 201 GLN A O 1
ATOM 1631 N N . GLU A 1 202 ? -16.570 -13.824 -9.937 1.00 87.56 202 GLU A N 1
ATOM 1632 C CA . GLU A 1 202 ? -17.920 -14.393 -9.893 1.00 87.56 202 GLU A CA 1
ATOM 1633 C C . GLU A 1 202 ? -18.402 -14.560 -8.443 1.00 87.56 202 GLU A C 1
ATOM 1635 O O . GLU A 1 202 ? -19.551 -14.234 -8.138 1.00 87.56 202 GLU A O 1
ATOM 1640 N N . SER A 1 203 ? -17.515 -14.940 -7.512 1.00 86.75 203 SER A N 1
ATOM 1641 C CA . SER A 1 203 ? -17.850 -15.037 -6.081 1.00 86.75 203 SER A CA 1
ATOM 1642 C C . SER A 1 203 ? -18.217 -13.695 -5.432 1.00 86.75 203 SER A C 1
ATOM 1644 O O . SER A 1 203 ? -18.943 -13.678 -4.438 1.00 86.75 203 SER A O 1
ATOM 1646 N N . LEU A 1 204 ? -17.781 -12.561 -6.004 1.00 83.50 204 LEU A N 1
ATOM 1647 C CA . LEU A 1 204 ? -18.133 -11.226 -5.500 1.00 83.50 204 LEU A CA 1
ATOM 1648 C C . LEU A 1 204 ? -19.619 -10.910 -5.675 1.00 83.50 204 LEU A C 1
ATOM 1650 O O . LEU A 1 204 ? -20.135 -10.043 -4.975 1.00 83.50 204 LEU A O 1
ATOM 1654 N N . SER A 1 205 ? -20.317 -11.599 -6.582 1.00 82.38 205 SER A N 1
ATOM 1655 C CA . SER A 1 205 ? -21.756 -11.402 -6.790 1.00 82.38 205 SER A CA 1
ATOM 1656 C C . SER A 1 205 ? -22.569 -11.659 -5.518 1.00 82.38 205 SER A C 1
ATOM 1658 O O . SER A 1 205 ? -23.501 -10.908 -5.247 1.00 82.38 205 SER A O 1
ATOM 1660 N N . VAL A 1 206 ? -22.139 -12.615 -4.687 1.00 80.31 206 VAL A N 1
ATOM 1661 C CA . VAL A 1 206 ? -22.771 -12.971 -3.404 1.00 80.31 206 VAL A CA 1
ATOM 1662 C C . VAL A 1 206 ? -22.691 -11.828 -2.384 1.00 80.31 206 VAL A C 1
ATOM 1664 O O . VAL A 1 206 ? -23.533 -11.725 -1.497 1.00 80.31 206 VAL A O 1
ATOM 1667 N N . LEU A 1 207 ? -21.720 -10.913 -2.516 1.00 77.88 207 LEU A N 1
ATOM 1668 C CA . LEU A 1 207 ? -21.629 -9.740 -1.638 1.00 77.88 207 LEU A CA 1
ATOM 1669 C C . LEU A 1 207 ? -22.792 -8.761 -1.830 1.00 77.88 207 LEU A C 1
ATOM 1671 O O . LEU A 1 207 ? -23.038 -7.955 -0.937 1.00 77.88 207 LEU A O 1
ATOM 1675 N N . LYS A 1 208 ? -23.507 -8.816 -2.961 1.00 79.94 208 LYS A N 1
ATOM 1676 C CA . LYS A 1 208 ? -24.692 -7.973 -3.188 1.00 79.94 208 LYS A CA 1
ATOM 1677 C C . LYS A 1 208 ? -25.828 -8.310 -2.224 1.00 79.94 208 LYS A C 1
ATOM 1679 O O . LYS A 1 208 ? -26.577 -7.415 -1.850 1.00 79.94 208 LYS A O 1
ATOM 1684 N N . ASP A 1 209 ? -25.902 -9.565 -1.791 1.00 81.75 209 ASP A N 1
ATOM 1685 C CA . ASP A 1 209 ? -26.931 -10.061 -0.877 1.00 81.75 209 ASP A CA 1
ATOM 1686 C C . ASP A 1 209 ? -26.478 -10.016 0.595 1.00 81.75 209 ASP A C 1
ATOM 1688 O O . ASP A 1 209 ? -27.230 -10.395 1.499 1.00 81.75 209 ASP A O 1
ATOM 1692 N N . LEU A 1 210 ? -25.253 -9.541 0.863 1.00 75.69 210 LEU A N 1
ATOM 1693 C CA . LEU A 1 210 ? -24.697 -9.459 2.209 1.00 75.69 210 LEU A CA 1
ATOM 1694 C C . LEU A 1 210 ? -25.401 -8.361 3.016 1.00 75.69 210 LEU A C 1
ATOM 1696 O O . LEU A 1 210 ? -25.119 -7.172 2.873 1.00 75.69 210 LEU A O 1
ATOM 1700 N N . HIS A 1 211 ? -26.273 -8.779 3.927 1.00 69.75 211 HIS A N 1
ATOM 1701 C CA . HIS A 1 211 ? -26.909 -7.901 4.901 1.00 69.75 211 HIS A CA 1
ATOM 1702 C C . HIS A 1 211 ? -26.145 -7.965 6.223 1.00 69.75 211 HIS A C 1
ATOM 1704 O O . HIS A 1 211 ? -26.076 -9.016 6.855 1.00 69.75 211 HIS A O 1
ATOM 1710 N N . ILE A 1 212 ? -25.573 -6.835 6.642 1.00 70.19 212 ILE A N 1
ATOM 1711 C CA . ILE A 1 212 ? -24.882 -6.706 7.929 1.00 70.19 212 ILE A CA 1
ATOM 1712 C C . ILE A 1 212 ? -25.857 -6.059 8.922 1.00 70.19 212 ILE A C 1
ATOM 1714 O O . ILE A 1 212 ? -26.223 -4.892 8.733 1.00 70.19 212 ILE A O 1
ATOM 1718 N N . PRO A 1 213 ? -26.301 -6.779 9.967 1.00 64.88 213 PRO A N 1
ATOM 1719 C CA . PRO A 1 213 ? -27.128 -6.198 11.016 1.00 64.88 213 PRO A CA 1
ATOM 1720 C C . PRO A 1 213 ? -26.406 -5.022 11.681 1.00 64.88 213 PRO A C 1
ATOM 1722 O O . PRO A 1 213 ? -25.217 -5.099 11.981 1.00 64.88 213 PRO A O 1
ATOM 1725 N N . ARG A 1 214 ? -27.123 -3.919 11.934 1.00 61.62 214 ARG A N 1
ATOM 1726 C CA . ARG A 1 214 ? -26.550 -2.758 12.644 1.00 61.62 214 ARG A CA 1
ATOM 1727 C C . ARG A 1 214 ? -26.273 -3.041 14.121 1.00 61.62 214 ARG A C 1
ATOM 1729 O O . ARG A 1 214 ? -25.500 -2.315 14.738 1.00 61.62 214 ARG A O 1
ATOM 1736 N N . THR A 1 215 ? -26.932 -4.044 14.693 1.00 61.94 215 THR A N 1
ATOM 1737 C CA . THR A 1 215 ? -26.774 -4.440 16.091 1.00 61.94 215 THR A CA 1
ATOM 1738 C C . THR A 1 215 ? -25.876 -5.670 16.184 1.00 61.94 215 THR A C 1
ATOM 1740 O O . THR A 1 215 ? -26.026 -6.620 15.422 1.00 61.94 215 THR A O 1
ATOM 1743 N N . TYR A 1 216 ? -24.936 -5.656 17.131 1.00 64.94 216 TYR A N 1
ATOM 1744 C CA . TYR A 1 216 ? -24.052 -6.798 17.402 1.00 64.94 216 TYR A CA 1
ATOM 1745 C C . TYR A 1 216 ? -24.721 -7.885 18.257 1.00 64.94 216 TYR A C 1
ATOM 1747 O O . TYR A 1 216 ? -24.193 -8.984 18.366 1.00 64.94 216 TYR A O 1
ATOM 1755 N N . ALA A 1 217 ? -25.863 -7.566 18.865 1.00 65.00 217 ALA A N 1
ATOM 1756 C CA . ALA A 1 217 ? -26.682 -8.458 19.671 1.00 65.00 217 ALA A CA 1
ATOM 1757 C C . ALA A 1 217 ? -28.161 -8.155 19.400 1.00 65.00 217 ALA A C 1
ATOM 1759 O O . ALA A 1 217 ? -28.516 -7.032 19.014 1.00 65.00 217 ALA A O 1
ATOM 1760 N N . THR A 1 218 ? -29.014 -9.154 19.578 1.00 65.19 218 THR A N 1
ATOM 1761 C CA . THR A 1 218 ? -30.470 -9.041 19.422 1.00 65.19 218 THR A CA 1
ATOM 1762 C C . THR A 1 218 ? -31.097 -8.290 20.597 1.00 65.19 218 THR A C 1
ATOM 1764 O O . THR A 1 218 ? -32.158 -7.684 20.452 1.00 65.19 218 THR A O 1
ATOM 1767 N N . PHE A 1 219 ? -30.409 -8.271 21.742 1.00 65.12 219 PHE A N 1
ATOM 1768 C CA . PHE A 1 219 ? -30.848 -7.625 22.975 1.00 65.12 219 PHE A CA 1
ATOM 1769 C C . PHE A 1 219 ? -30.005 -6.386 23.327 1.00 65.12 219 PHE A C 1
ATOM 1771 O O . PHE A 1 219 ? -28.848 -6.271 22.909 1.00 65.12 219 PHE A O 1
ATOM 1778 N N . PRO A 1 220 ? -30.552 -5.433 24.109 1.00 63.53 220 PRO A N 1
ATOM 1779 C CA . PRO A 1 220 ? -29.818 -4.243 24.519 1.00 63.53 220 PRO A CA 1
ATOM 1780 C C . PRO A 1 220 ? -28.586 -4.600 25.357 1.00 63.53 220 PRO A C 1
ATOM 1782 O O . PRO A 1 220 ? -28.697 -5.197 26.425 1.00 63.53 220 PRO A O 1
ATOM 1785 N N . VAL A 1 221 ? -27.412 -4.135 24.923 1.00 61.50 221 VAL A N 1
ATOM 1786 C CA . VAL A 1 221 ? -26.141 -4.278 25.664 1.00 61.50 221 VAL A CA 1
ATOM 1787 C C . VAL A 1 221 ? -26.227 -3.660 27.071 1.00 61.50 221 VAL A C 1
ATOM 1789 O O . VAL A 1 221 ? -25.516 -4.065 27.980 1.00 61.50 221 VAL A O 1
ATOM 1792 N N . THR A 1 222 ? -27.139 -2.709 27.286 1.00 64.88 222 THR A N 1
ATOM 1793 C CA . THR A 1 222 ? -27.405 -2.084 28.591 1.00 64.88 222 THR A CA 1
ATOM 1794 C C . THR A 1 222 ? -27.994 -3.033 29.637 1.00 64.88 222 THR A C 1
ATOM 1796 O O . THR A 1 222 ? -27.932 -2.718 30.820 1.00 64.88 222 THR A O 1
ATOM 1799 N N . GLN A 1 223 ? -28.564 -4.165 29.218 1.00 70.50 223 GLN A N 1
ATOM 1800 C CA . GLN A 1 223 ? -29.116 -5.210 30.092 1.00 70.50 223 GLN A CA 1
ATOM 1801 C C . GLN A 1 223 ? -28.205 -6.445 30.154 1.00 70.50 223 GLN A C 1
ATOM 1803 O O . GLN A 1 223 ? -28.610 -7.503 30.628 1.00 70.50 223 GLN A O 1
ATOM 1808 N N . ALA A 1 224 ? -26.985 -6.344 29.624 1.00 75.31 224 ALA A N 1
ATOM 1809 C CA . ALA A 1 224 ? -26.027 -7.433 29.660 1.00 75.31 224 ALA A CA 1
ATOM 1810 C C . ALA A 1 224 ? -25.326 -7.497 31.021 1.00 75.31 224 ALA A C 1
ATOM 1812 O O . ALA A 1 224 ? -24.811 -6.492 31.514 1.00 75.31 224 ALA A O 1
ATOM 1813 N N . LYS A 1 225 ? -25.234 -8.706 31.575 1.00 80.56 225 LYS A N 1
ATOM 1814 C CA . LYS A 1 225 ? -24.444 -9.028 32.769 1.00 80.56 225 LYS A CA 1
ATOM 1815 C C . LYS A 1 225 ? -22.961 -8.796 32.513 1.00 80.56 225 LYS A C 1
ATOM 1817 O O . LYS A 1 225 ? -22.271 -8.177 33.321 1.00 80.56 225 LYS A O 1
ATOM 1822 N N . THR A 1 226 ? -22.467 -9.272 31.370 1.00 78.00 226 THR A N 1
ATOM 1823 C CA . THR A 1 226 ? -21.106 -8.989 30.905 1.00 78.00 226 THR A CA 1
ATOM 1824 C C . THR A 1 226 ? -21.081 -8.735 29.406 1.00 78.00 226 THR A C 1
ATOM 1826 O O . THR A 1 226 ? -21.863 -9.284 28.633 1.00 78.00 226 THR A O 1
ATOM 1829 N N . THR A 1 227 ? -20.164 -7.870 28.984 1.00 76.00 227 THR A N 1
ATOM 1830 C CA . THR A 1 227 ? -19.864 -7.627 27.574 1.00 76.00 227 THR A CA 1
ATOM 1831 C C . THR A 1 227 ? -18.361 -7.721 27.392 1.00 76.00 227 THR A C 1
ATOM 1833 O O . THR A 1 227 ? -17.603 -7.013 28.054 1.00 76.00 227 THR A O 1
ATOM 1836 N N . GLU A 1 228 ? -17.928 -8.604 26.504 1.00 79.69 228 GLU A N 1
ATOM 1837 C CA . GLU A 1 228 ? -16.524 -8.919 26.282 1.00 79.69 228 GLU A CA 1
ATOM 1838 C C . GLU A 1 228 ? -16.190 -8.784 24.802 1.00 79.69 228 GLU A C 1
ATOM 1840 O O . GLU A 1 228 ? -16.899 -9.278 23.927 1.00 79.69 228 GLU A O 1
ATOM 1845 N N . LEU A 1 229 ? -15.076 -8.120 24.514 1.00 78.44 229 LEU A N 1
ATOM 1846 C CA . LEU A 1 229 ? -14.537 -8.039 23.165 1.00 78.44 229 LEU A CA 1
ATOM 1847 C C . LEU A 1 229 ? -13.492 -9.143 22.989 1.00 78.44 229 LEU A C 1
ATOM 1849 O O . LEU A 1 229 ? -12.348 -9.010 23.424 1.00 78.44 229 LEU A O 1
ATOM 1853 N N . CYS A 1 230 ? -13.892 -10.242 22.356 1.00 80.81 230 CYS A N 1
ATOM 1854 C CA . CYS A 1 230 ? -13.015 -11.367 22.062 1.00 80.81 230 CYS A CA 1
ATOM 1855 C C . CYS A 1 230 ? -12.300 -11.112 20.738 1.00 80.81 230 CYS A C 1
ATOM 1857 O O . CYS A 1 230 ? -12.939 -10.993 19.693 1.00 80.81 230 CYS A O 1
ATOM 1859 N N . VAL A 1 231 ? -10.971 -11.042 20.763 1.00 80.62 231 VAL A N 1
ATOM 1860 C CA . VAL A 1 231 ? -10.182 -10.851 19.545 1.00 80.62 231 VAL A CA 1
ATOM 1861 C C . VAL A 1 231 ? -9.273 -12.046 19.334 1.00 80.62 231 VAL A C 1
ATOM 1863 O O . VAL A 1 231 ? -8.572 -12.468 20.250 1.00 80.62 231 VAL A O 1
ATOM 1866 N N . PHE A 1 232 ? -9.286 -12.561 18.113 1.00 84.12 232 PHE A N 1
ATOM 1867 C CA . PHE A 1 232 ? -8.483 -13.691 17.677 1.00 84.12 232 PHE A CA 1
ATOM 1868 C C . PHE A 1 232 ? -7.531 -13.234 16.580 1.00 84.12 232 PHE A C 1
ATOM 1870 O O . PHE A 1 232 ? -7.839 -12.309 15.820 1.00 84.12 232 PHE A O 1
ATOM 1877 N N . SER A 1 233 ? -6.379 -13.881 16.490 1.00 84.75 233 SER A N 1
ATOM 1878 C CA . SER A 1 233 ? -5.454 -13.710 15.379 1.00 84.75 233 SER A CA 1
ATOM 1879 C C . SER A 1 233 ? -4.923 -15.053 14.921 1.00 84.75 233 SER A C 1
ATOM 1881 O O . SER A 1 233 ? -4.834 -15.992 15.708 1.00 84.75 233 SER A O 1
ATOM 1883 N N . ASP A 1 234 ? -4.635 -15.133 13.628 1.00 85.31 234 ASP A N 1
ATOM 1884 C CA . ASP A 1 234 ? -4.099 -16.330 12.997 1.00 85.31 234 ASP A CA 1
ATOM 1885 C C . ASP A 1 234 ? -3.140 -15.946 11.867 1.00 85.31 234 ASP A C 1
ATOM 1887 O O . ASP A 1 234 ? -3.241 -14.862 11.267 1.00 85.31 234 ASP A O 1
ATOM 1891 N N . ALA A 1 235 ? -2.193 -16.833 11.587 1.00 83.25 235 ALA A N 1
ATOM 1892 C CA . ALA A 1 235 ? -1.103 -16.609 10.663 1.00 83.25 235 ALA A CA 1
ATOM 1893 C C . ALA A 1 235 ? -0.848 -17.826 9.775 1.00 83.25 235 ALA A C 1
ATOM 1895 O O . ALA A 1 235 ? -0.724 -18.958 10.223 1.00 83.25 235 ALA A O 1
ATOM 1896 N N . SER A 1 236 ? -0.670 -17.558 8.488 1.00 87.75 236 SER A N 1
ATOM 1897 C CA . SER A 1 236 ? -0.243 -18.537 7.496 1.00 87.75 236 SER A CA 1
ATOM 1898 C C . SER A 1 236 ? 0.888 -17.964 6.654 1.00 87.75 236 SER A C 1
ATOM 1900 O O . SER A 1 236 ? 1.074 -16.747 6.583 1.00 87.75 236 SER A O 1
ATOM 1902 N N . VAL A 1 237 ? 1.582 -18.836 5.922 1.00 83.19 237 VAL A N 1
ATOM 1903 C CA . VAL A 1 237 ? 2.611 -18.432 4.947 1.00 83.19 237 VAL A CA 1
ATOM 1904 C C . VAL A 1 237 ? 2.082 -17.479 3.869 1.00 83.19 237 VAL A C 1
ATOM 1906 O O . VAL A 1 237 ? 2.852 -16.740 3.268 1.00 83.19 237 VAL A O 1
ATOM 1909 N N . ARG A 1 238 ? 0.762 -17.455 3.627 1.00 81.62 238 ARG A N 1
ATOM 1910 C CA . ARG A 1 238 ? 0.144 -16.605 2.597 1.00 81.62 238 ARG A CA 1
ATOM 1911 C C . ARG A 1 238 ? -0.415 -15.300 3.164 1.00 81.62 238 ARG A C 1
ATOM 1913 O O . ARG A 1 238 ? -0.346 -14.261 2.506 1.00 81.62 238 ARG A O 1
ATOM 1920 N N . ALA A 1 239 ? -0.977 -15.332 4.369 1.00 85.75 239 ALA A N 1
ATOM 1921 C CA . ALA A 1 239 ? -1.654 -14.194 4.982 1.00 85.75 239 ALA A CA 1
ATOM 1922 C C . ALA A 1 239 ? -1.676 -14.273 6.512 1.00 85.75 239 ALA A C 1
ATOM 1924 O O . ALA A 1 239 ? -1.742 -15.355 7.091 1.00 85.75 239 ALA A O 1
ATOM 1925 N N . ILE A 1 240 ? -1.703 -13.103 7.142 1.00 84.75 240 ILE A N 1
ATOM 1926 C CA . ILE A 1 240 ? -1.973 -12.911 8.567 1.00 84.75 240 ILE A CA 1
ATOM 1927 C C . ILE A 1 240 ? -3.333 -12.233 8.735 1.00 84.75 240 ILE A C 1
ATOM 1929 O O . ILE A 1 240 ? -3.724 -11.376 7.931 1.00 84.75 240 ILE A O 1
ATOM 1933 N N . SER A 1 241 ? -4.066 -12.591 9.782 1.00 85.62 241 SER A N 1
ATOM 1934 C CA . SER A 1 241 ? -5.405 -12.062 10.018 1.00 85.62 241 SER A CA 1
ATOM 1935 C C . SER A 1 241 ? -5.698 -11.853 11.498 1.00 85.62 241 SER A C 1
ATOM 1937 O O . SER A 1 241 ? -5.091 -12.472 12.368 1.00 85.62 241 SER A O 1
ATOM 1939 N N . ALA A 1 242 ? -6.619 -10.935 11.771 1.00 83.62 242 ALA A N 1
ATOM 1940 C CA . ALA A 1 242 ? -7.182 -10.708 13.087 1.00 83.62 242 ALA A CA 1
ATOM 1941 C C . ALA A 1 242 ? -8.678 -10.404 12.965 1.00 83.62 242 ALA A C 1
ATOM 1943 O O . ALA A 1 242 ? -9.104 -9.702 12.043 1.00 83.62 242 ALA A O 1
ATOM 1944 N N . VAL A 1 243 ? -9.469 -10.915 13.902 1.00 84.56 243 VAL A N 1
ATOM 1945 C CA . VAL A 1 243 ? -10.927 -10.764 13.933 1.00 84.56 243 VAL A CA 1
ATOM 1946 C C . VAL A 1 243 ? -11.394 -10.451 15.345 1.00 84.56 243 VAL A C 1
ATOM 1948 O O . VAL A 1 243 ? -10.877 -11.012 16.308 1.00 84.56 243 VAL A O 1
ATOM 1951 N N . ALA A 1 244 ? -12.360 -9.546 15.462 1.00 80.50 244 ALA A N 1
ATOM 1952 C CA . ALA A 1 244 ? -12.975 -9.159 16.721 1.00 80.50 244 ALA A CA 1
ATOM 1953 C C . ALA A 1 244 ? -14.460 -9.541 16.738 1.00 80.50 244 ALA A C 1
ATOM 1955 O O . ALA A 1 244 ? -15.204 -9.234 15.801 1.00 80.50 244 ALA A O 1
ATOM 1956 N N . TYR A 1 245 ? -14.878 -10.159 17.837 1.00 80.50 245 TYR A N 1
ATOM 1957 C CA . TYR A 1 245 ? -16.254 -10.518 18.146 1.00 80.50 245 TYR A CA 1
ATOM 1958 C C . TYR A 1 245 ? -16.677 -9.876 19.464 1.00 80.50 245 TYR A C 1
ATOM 1960 O O . TYR A 1 245 ? -15.894 -9.817 20.412 1.00 80.50 245 TYR A O 1
ATOM 1968 N N . LEU A 1 246 ? -17.922 -9.421 19.533 1.00 78.44 246 LEU A N 1
ATOM 1969 C CA . LEU A 1 246 ? -18.542 -8.952 20.761 1.00 78.44 246 LEU A CA 1
ATOM 1970 C C . LEU A 1 246 ? -19.342 -10.106 21.352 1.00 78.44 246 LEU A C 1
ATOM 1972 O O . LEU A 1 246 ? -20.319 -10.538 20.746 1.00 78.44 246 LEU A O 1
ATOM 1976 N N . ARG A 1 247 ? -18.924 -10.599 22.516 1.00 83.12 247 ARG A N 1
ATOM 1977 C CA . ARG A 1 247 ? -19.684 -11.560 23.308 1.00 83.12 247 ARG A CA 1
ATOM 1978 C C . ARG A 1 247 ? -20.493 -10.805 24.352 1.00 83.12 247 ARG A C 1
ATOM 1980 O O . ARG A 1 247 ? -19.929 -10.075 25.164 1.00 83.12 247 ARG A O 1
ATOM 1987 N N . VAL A 1 248 ? -21.803 -10.997 24.337 1.00 83.19 248 VAL A N 1
ATOM 1988 C CA . VAL A 1 248 ? -22.735 -10.435 25.314 1.00 83.19 248 VAL A CA 1
ATOM 1989 C C . VAL A 1 248 ? -23.303 -11.591 26.125 1.00 83.19 248 VAL A C 1
ATOM 1991 O O . VAL A 1 248 ? -23.824 -12.544 25.552 1.00 83.19 248 VAL A O 1
ATOM 1994 N N . THR A 1 249 ? -23.167 -11.527 27.446 1.00 83.94 249 THR A N 1
ATOM 1995 C CA . THR A 1 249 ? -23.727 -12.521 28.369 1.00 83.94 249 THR A CA 1
ATOM 1996 C C . THR A 1 249 ? -24.856 -11.885 29.158 1.00 83.94 249 THR A C 1
ATOM 1998 O O . THR A 1 249 ? -24.688 -10.805 29.731 1.00 83.94 249 THR A O 1
ATOM 2001 N N . HIS A 1 250 ? -25.992 -12.567 29.198 1.00 81.62 250 HIS A N 1
ATOM 2002 C CA . HIS A 1 250 ? -27.171 -12.156 29.954 1.00 81.62 250 HIS A CA 1
ATOM 2003 C C . HIS A 1 250 ? -27.210 -12.790 31.348 1.00 81.62 250 HIS A C 1
ATOM 2005 O O . HIS A 1 250 ? -26.376 -13.629 31.690 1.00 81.62 250 HIS A O 1
ATOM 2011 N N . ASP A 1 251 ? -28.181 -12.375 32.160 1.00 77.38 251 ASP A N 1
ATOM 2012 C CA . ASP A 1 251 ? -28.355 -12.881 33.525 1.00 77.38 251 ASP A CA 1
ATOM 2013 C C . ASP A 1 251 ? -28.614 -14.394 33.573 1.00 77.38 251 ASP A C 1
ATOM 2015 O O . ASP A 1 251 ? -28.115 -15.066 34.476 1.00 77.38 251 ASP A O 1
ATOM 2019 N N . ASP A 1 252 ? -29.263 -14.934 32.537 1.00 80.00 252 ASP A N 1
ATOM 2020 C CA . ASP A 1 252 ? -29.556 -16.364 32.366 1.00 80.00 252 ASP A CA 1
ATOM 2021 C C . ASP A 1 252 ? -28.382 -17.179 31.771 1.00 80.00 252 ASP A C 1
ATOM 2023 O O . ASP A 1 252 ? -28.589 -18.278 31.260 1.00 80.00 252 ASP A O 1
ATOM 2027 N N . ASP A 1 253 ? -27.157 -16.631 31.755 1.00 78.50 253 ASP A N 1
ATOM 2028 C CA . ASP A 1 253 ? -25.965 -17.196 31.085 1.00 78.50 253 ASP A CA 1
ATOM 2029 C C . ASP A 1 253 ? -26.168 -17.493 29.580 1.00 78.50 253 ASP A C 1
ATOM 2031 O O . ASP A 1 253 ? -25.391 -18.204 28.941 1.00 78.50 253 ASP A O 1
ATOM 2035 N N . HIS A 1 254 ? -27.187 -16.892 28.961 1.00 81.88 254 HIS A N 1
ATOM 2036 C CA . HIS A 1 254 ? -27.326 -16.893 27.510 1.00 81.88 254 HIS A CA 1
ATOM 2037 C C . HIS A 1 254 ? -26.241 -16.005 26.889 1.00 81.88 254 HIS A C 1
ATOM 2039 O O . HIS A 1 254 ? -26.103 -14.832 27.254 1.00 81.88 254 HIS A O 1
ATOM 2045 N N . HIS A 1 255 ? -25.488 -16.561 25.938 1.00 82.94 255 HIS A N 1
ATOM 2046 C CA . HIS A 1 255 ? -24.410 -15.865 25.244 1.00 82.94 255 HIS A CA 1
ATOM 2047 C C . HIS A 1 255 ? -24.803 -15.559 23.801 1.00 82.94 255 HIS A C 1
ATOM 2049 O O . HIS A 1 255 ? -25.092 -16.466 23.022 1.00 82.94 255 HIS A O 1
ATOM 2055 N N . GLU A 1 256 ? -24.717 -14.290 23.420 1.00 81.12 256 GLU A N 1
ATOM 2056 C CA . GLU A 1 256 ? -24.791 -13.868 22.024 1.00 81.12 256 GLU A CA 1
ATOM 2057 C C . GLU A 1 256 ? -23.423 -13.396 21.545 1.00 81.12 256 GLU A C 1
ATOM 2059 O O . GLU A 1 256 ? -22.663 -12.774 22.290 1.00 81.12 256 GLU A O 1
ATOM 2064 N N . VAL A 1 257 ? -23.098 -13.703 20.290 1.00 82.62 257 VAL A N 1
ATOM 2065 C CA . VAL A 1 257 ? -21.828 -13.315 19.679 1.00 82.62 257 VAL A CA 1
ATOM 2066 C C . VAL A 1 257 ? -22.094 -12.572 18.380 1.00 82.62 257 VAL A C 1
ATOM 2068 O O . VAL A 1 257 ? -22.631 -13.136 17.428 1.00 82.62 257 VAL A O 1
ATOM 2071 N N . GLY A 1 258 ? -21.670 -11.314 18.332 1.00 77.56 258 GLY A N 1
ATOM 2072 C CA . GLY A 1 258 ? -21.708 -10.478 17.138 1.00 77.56 258 GLY A CA 1
ATOM 2073 C C . GLY A 1 258 ? -20.333 -10.350 16.502 1.00 77.56 258 GLY A C 1
ATOM 2074 O O . GLY A 1 258 ? -19.349 -10.070 17.187 1.00 77.56 258 GLY A O 1
ATOM 2075 N N . PHE A 1 259 ? -20.243 -10.504 15.181 1.00 78.06 259 PHE A N 1
ATOM 2076 C CA . PHE A 1 259 ? -19.034 -10.116 14.454 1.00 78.06 259 PHE A CA 1
ATOM 2077 C C . PHE A 1 259 ? -18.915 -8.592 14.450 1.00 78.06 259 PHE A C 1
ATOM 2079 O O . PHE A 1 259 ? -19.842 -7.896 14.039 1.00 78.06 259 PHE A O 1
ATOM 2086 N N . VAL A 1 260 ? -17.764 -8.078 14.883 1.00 75.00 260 VAL A N 1
ATOM 2087 C CA . VAL A 1 260 ? -17.520 -6.633 14.932 1.00 75.00 260 VAL A CA 1
ATOM 2088 C C . VAL A 1 260 ? -16.763 -6.194 13.692 1.00 75.00 260 VAL A C 1
ATOM 2090 O O . VAL A 1 260 ? -17.205 -5.308 12.968 1.00 75.00 260 VAL A O 1
ATOM 2093 N N . LEU A 1 261 ? -15.598 -6.799 13.452 1.00 77.94 261 LEU A N 1
ATOM 2094 C CA . LEU A 1 261 ? -14.721 -6.438 12.343 1.00 77.94 261 LEU A CA 1
ATOM 2095 C C . LEU A 1 261 ? -13.615 -7.479 12.150 1.00 77.94 261 LEU A C 1
ATOM 2097 O O . LEU A 1 261 ? -13.155 -8.119 13.098 1.00 77.94 261 LEU A O 1
ATOM 2101 N N . GLY A 1 262 ? -13.136 -7.588 10.913 1.00 80.19 262 GLY A N 1
ATOM 2102 C CA . GLY A 1 262 ? -11.994 -8.407 10.535 1.00 80.19 262 GLY A CA 1
ATOM 2103 C C . GLY A 1 262 ? -10.955 -7.587 9.781 1.00 80.19 262 GLY A C 1
ATOM 2104 O O . GLY A 1 262 ? -11.256 -6.608 9.094 1.00 80.19 262 GLY A O 1
ATOM 2105 N N . LYS A 1 263 ? -9.693 -7.985 9.903 1.00 82.12 263 LYS A N 1
ATOM 2106 C CA . LYS A 1 263 ? -8.595 -7.408 9.135 1.00 82.12 263 LYS A CA 1
ATOM 2107 C C . LYS A 1 263 ? -7.637 -8.503 8.721 1.00 82.12 263 LYS A C 1
ATOM 2109 O O . LYS A 1 263 ? -7.148 -9.258 9.550 1.00 82.12 263 LYS A O 1
ATOM 2114 N N . ALA A 1 264 ? -7.331 -8.537 7.434 1.00 83.88 264 ALA A N 1
ATOM 2115 C CA . ALA A 1 264 ? -6.361 -9.452 6.866 1.00 83.88 264 ALA A CA 1
ATOM 2116 C C . ALA A 1 264 ? -5.289 -8.665 6.112 1.00 83.88 264 ALA A C 1
ATOM 2118 O O . ALA A 1 264 ? -5.564 -7.625 5.505 1.00 83.88 264 ALA A O 1
ATOM 2119 N N . LYS A 1 265 ? -4.060 -9.165 6.164 1.00 82.88 265 LYS A N 1
ATOM 2120 C CA . LYS A 1 265 ? -2.933 -8.695 5.364 1.00 82.88 265 LYS A CA 1
ATOM 2121 C C . LYS A 1 265 ? -2.244 -9.901 4.752 1.00 82.88 265 LYS A C 1
ATOM 2123 O O . LYS A 1 265 ? -2.160 -10.956 5.371 1.00 82.88 265 LYS A O 1
ATOM 2128 N N . LEU A 1 266 ? -1.723 -9.736 3.546 1.00 85.62 266 LEU A N 1
ATOM 2129 C CA . LEU A 1 266 ? -0.849 -10.748 2.973 1.00 85.62 266 LEU A CA 1
ATOM 2130 C C . LEU A 1 266 ? 0.429 -10.866 3.815 1.00 85.62 266 LEU A C 1
ATOM 2132 O O . LEU A 1 266 ? 0.885 -9.868 4.380 1.00 85.62 266 LEU A O 1
ATOM 2136 N N . ALA A 1 267 ? 1.004 -12.066 3.885 1.00 81.75 267 ALA A N 1
ATOM 2137 C CA . ALA A 1 267 ? 2.227 -12.297 4.642 1.00 81.75 267 ALA A CA 1
ATOM 2138 C C . ALA A 1 267 ? 3.370 -11.409 4.097 1.00 81.75 267 ALA A C 1
ATOM 2140 O O . ALA A 1 267 ? 3.433 -11.179 2.881 1.00 81.75 267 ALA A O 1
ATOM 2141 N N . PRO A 1 268 ? 4.231 -10.846 4.957 1.00 76.19 268 PRO A N 1
ATOM 2142 C CA . PRO A 1 268 ? 5.375 -10.050 4.521 1.00 76.19 268 PRO A CA 1
ATOM 2143 C C . PRO A 1 268 ? 6.377 -10.899 3.725 1.00 76.19 268 PRO A C 1
ATOM 2145 O O . PRO A 1 268 ? 6.486 -12.104 3.941 1.00 76.19 268 PRO A O 1
ATOM 2148 N N . GLN A 1 269 ? 7.104 -10.249 2.813 1.00 72.75 269 GLN A N 1
ATOM 2149 C CA . GLN A 1 269 ? 8.258 -10.819 2.115 1.00 72.75 269 GLN A CA 1
ATOM 2150 C C . GLN A 1 269 ? 9.539 -10.092 2.567 1.00 72.75 269 GLN A C 1
ATOM 2152 O O . GLN A 1 269 ? 9.474 -8.878 2.785 1.00 72.75 269 GLN A O 1
ATOM 2157 N N . PRO A 1 270 ? 10.691 -10.781 2.708 1.00 73.69 270 PRO A N 1
ATOM 2158 C CA . PRO A 1 270 ? 10.923 -12.210 2.451 1.00 73.69 270 PRO A CA 1
ATOM 2159 C C . PRO A 1 270 ? 10.181 -13.128 3.436 1.00 73.69 270 PRO A C 1
ATOM 2161 O O . PRO A 1 270 ? 9.757 -12.675 4.499 1.00 73.69 270 PRO A O 1
ATOM 2164 N N . GLU A 1 271 ? 10.000 -14.401 3.062 1.00 74.88 271 GLU A N 1
ATOM 2165 C CA . GLU A 1 271 ? 9.248 -15.373 3.866 1.00 74.88 271 GLU A CA 1
ATOM 2166 C C . GLU A 1 271 ? 9.771 -15.434 5.305 1.00 74.88 271 GLU A C 1
ATOM 2168 O O . GLU A 1 271 ? 10.950 -15.684 5.572 1.00 74.88 271 GLU A O 1
ATOM 2173 N N . LEU A 1 272 ? 8.869 -15.182 6.251 1.00 77.56 272 LEU A N 1
ATOM 2174 C CA . LEU A 1 272 ? 9.141 -15.313 7.673 1.00 77.56 272 LEU A CA 1
ATOM 2175 C C . LEU A 1 272 ? 8.717 -16.699 8.162 1.00 77.56 272 LEU A C 1
ATOM 2177 O O . LEU A 1 272 ? 7.828 -17.337 7.605 1.00 77.56 272 LEU A O 1
ATOM 2181 N N . THR A 1 273 ? 9.320 -17.147 9.261 1.00 79.94 273 THR A N 1
ATOM 2182 C CA . THR A 1 273 ? 8.901 -18.377 9.938 1.00 79.94 273 THR A CA 1
ATOM 2183 C C . THR A 1 273 ? 7.495 -18.231 10.531 1.00 79.94 273 THR A C 1
ATOM 2185 O O . THR A 1 273 ? 7.095 -17.131 10.920 1.00 79.94 273 THR A O 1
ATOM 2188 N N . ILE A 1 274 ? 6.763 -19.344 10.671 1.00 81.62 274 ILE A N 1
ATOM 2189 C CA . ILE A 1 274 ? 5.405 -19.359 11.252 1.00 81.62 274 ILE A CA 1
ATOM 2190 C C . ILE A 1 274 ? 5.330 -18.619 12.603 1.00 81.62 274 ILE A C 1
ATOM 2192 O O . ILE A 1 274 ? 4.495 -17.725 12.712 1.00 81.62 274 ILE A O 1
ATOM 2196 N N . PRO A 1 275 ? 6.247 -18.822 13.576 1.00 78.38 275 PRO A N 1
ATOM 2197 C CA . PRO A 1 275 ? 6.184 -18.088 14.846 1.00 78.38 275 PRO A CA 1
ATOM 2198 C C . PRO A 1 275 ? 6.331 -16.563 14.700 1.00 78.38 275 PRO A C 1
ATOM 2200 O O . PRO A 1 275 ? 5.753 -15.791 15.463 1.00 78.38 275 PRO A O 1
ATOM 2203 N N . ARG A 1 276 ? 7.097 -16.087 13.705 1.00 74.50 276 ARG A N 1
ATOM 2204 C CA . ARG A 1 276 ? 7.208 -14.646 13.417 1.00 74.50 276 ARG A CA 1
ATOM 2205 C C . ARG A 1 276 ? 5.926 -14.106 12.789 1.00 74.50 276 ARG A C 1
ATOM 2207 O O . ARG A 1 276 ? 5.539 -12.981 13.091 1.00 74.50 276 ARG A O 1
ATOM 2214 N N . LEU A 1 277 ? 5.270 -14.896 11.943 1.00 75.06 277 LEU A N 1
ATOM 2215 C CA . LEU A 1 277 ? 3.985 -14.535 11.348 1.00 75.06 277 LEU A CA 1
ATOM 2216 C C . LEU A 1 277 ? 2.869 -14.502 12.399 1.00 75.06 277 LEU A C 1
ATOM 2218 O O . LEU A 1 277 ? 2.073 -13.566 12.380 1.00 75.06 277 LEU A O 1
ATOM 2222 N N . GLU A 1 278 ? 2.855 -15.440 13.349 1.00 76.94 278 GLU A N 1
ATOM 2223 C CA . GLU A 1 278 ? 1.956 -15.414 14.514 1.00 76.94 278 GLU A CA 1
ATOM 2224 C C . GLU A 1 278 ? 2.155 -14.134 15.333 1.00 76.94 278 GLU A C 1
ATOM 2226 O O . GLU A 1 278 ? 1.190 -13.440 15.655 1.00 76.94 278 GLU A O 1
ATOM 2231 N N . LEU A 1 279 ? 3.410 -13.735 15.577 1.00 76.75 279 LEU A N 1
ATOM 2232 C CA . LEU A 1 279 ? 3.708 -12.463 16.238 1.00 76.75 279 LEU A CA 1
ATOM 2233 C C . LEU A 1 279 ? 3.211 -11.258 15.418 1.00 76.75 279 LEU A C 1
ATOM 2235 O O . LEU A 1 279 ? 2.653 -10.311 15.976 1.00 76.75 279 LEU A O 1
ATOM 2239 N N . CYS A 1 280 ? 3.358 -11.279 14.091 1.00 76.50 280 CYS A N 1
ATOM 2240 C CA . CYS A 1 280 ? 2.799 -10.243 13.219 1.00 76.50 280 CYS A CA 1
ATOM 2241 C C . CYS A 1 280 ? 1.262 -10.205 13.263 1.00 76.50 280 CYS A C 1
ATOM 2243 O O . CYS A 1 280 ? 0.684 -9.113 13.243 1.00 76.50 280 CYS A O 1
ATOM 2245 N N . ALA A 1 281 ? 0.598 -11.361 13.343 1.00 73.88 281 ALA A N 1
ATOM 2246 C CA . ALA A 1 281 ? -0.850 -11.462 13.493 1.00 73.88 281 ALA A CA 1
ATOM 2247 C C . ALA A 1 281 ? -1.309 -10.913 14.855 1.00 73.88 281 ALA A C 1
ATOM 2249 O O . ALA A 1 281 ? -2.252 -10.123 14.901 1.00 73.88 281 ALA A O 1
ATOM 2250 N N . ALA A 1 282 ? -0.567 -11.182 15.934 1.00 74.56 282 ALA A N 1
ATOM 2251 C CA . ALA A 1 282 ? -0.803 -10.581 17.248 1.00 74.56 282 ALA A CA 1
ATOM 2252 C C . ALA A 1 282 ? -0.628 -9.046 17.230 1.00 74.56 282 ALA A C 1
ATOM 2254 O O . ALA A 1 282 ? -1.418 -8.301 17.812 1.00 74.56 282 ALA A O 1
ATOM 2255 N N . VAL A 1 283 ? 0.356 -8.522 16.490 1.00 78.94 283 VAL A N 1
ATOM 2256 C CA . VAL A 1 283 ? 0.496 -7.067 16.285 1.00 78.94 283 VAL A CA 1
ATOM 2257 C C . VAL A 1 283 ? -0.670 -6.504 15.465 1.00 78.94 283 VAL A C 1
ATOM 2259 O O . VAL A 1 283 ? -1.140 -5.394 15.734 1.00 78.94 283 VAL A O 1
ATOM 2262 N N . LEU A 1 284 ? -1.154 -7.242 14.462 1.00 77.19 284 LEU A N 1
ATOM 2263 C CA . LEU A 1 284 ? -2.333 -6.861 13.685 1.00 77.19 284 LEU A CA 1
ATOM 2264 C C . LEU A 1 284 ? -3.584 -6.810 14.572 1.00 77.19 284 LEU A C 1
ATOM 2266 O O . LEU A 1 284 ? -4.347 -5.852 14.461 1.00 77.19 284 LEU A O 1
ATOM 2270 N N . GLN A 1 285 ? -3.730 -7.774 15.483 1.00 73.75 285 GLN A N 1
ATOM 2271 C CA . GLN A 1 285 ? -4.765 -7.838 16.514 1.00 73.75 285 GLN A CA 1
ATOM 2272 C C . GLN A 1 285 ? -4.740 -6.609 17.426 1.00 73.75 285 GLN A C 1
ATOM 2274 O O . GLN A 1 285 ? -5.752 -5.935 17.604 1.00 73.75 285 GLN A O 1
ATOM 2279 N N . TRP A 1 286 ? -3.565 -6.249 17.942 1.00 75.62 286 TRP A N 1
ATOM 2280 C CA . TRP A 1 286 ? -3.390 -5.038 18.745 1.00 75.62 286 TRP A CA 1
ATOM 2281 C C . TRP A 1 286 ? -3.758 -3.765 17.968 1.00 75.62 286 TRP A C 1
ATOM 2283 O O . TRP A 1 286 ? -4.446 -2.881 18.480 1.00 75.62 286 TRP A O 1
ATOM 2293 N N . LYS A 1 287 ? -3.341 -3.671 16.699 1.00 71.69 287 LYS A N 1
ATOM 2294 C CA . LYS A 1 287 ? -3.698 -2.548 15.814 1.00 71.69 287 LYS A CA 1
ATOM 2295 C C . LYS A 1 287 ? -5.194 -2.494 15.500 1.00 71.69 287 LYS A C 1
ATOM 2297 O O . LYS A 1 287 ? -5.684 -1.422 15.162 1.00 71.69 287 LYS A O 1
ATOM 2302 N N . LEU A 1 288 ? -5.883 -3.631 15.559 1.00 69.69 288 LEU A N 1
ATOM 2303 C CA . LEU A 1 288 ? -7.325 -3.741 15.375 1.00 69.69 288 LEU A CA 1
ATOM 2304 C C . LEU A 1 288 ? -8.088 -3.173 16.579 1.00 69.69 288 LEU A C 1
ATOM 2306 O O . LEU A 1 288 ? -9.097 -2.501 16.404 1.00 69.69 288 LEU A O 1
ATOM 2310 N N . LEU A 1 289 ? -7.558 -3.421 17.781 1.00 66.50 289 LEU A N 1
ATOM 2311 C CA . LEU A 1 289 ? -8.100 -2.963 19.060 1.00 66.50 289 LEU A CA 1
ATOM 2312 C C . LEU A 1 289 ? -7.799 -1.498 19.374 1.00 66.50 289 LEU A C 1
ATOM 2314 O O . LEU A 1 289 ? -8.545 -0.867 20.120 1.00 66.50 289 LEU A O 1
ATOM 2318 N N . LYS A 1 290 ? -6.713 -0.936 18.829 1.00 62.91 290 LYS A N 1
ATOM 2319 C CA . LYS A 1 290 ? -6.435 0.492 18.989 1.00 62.91 290 LYS A CA 1
ATOM 2320 C C . LYS A 1 290 ? -7.538 1.299 18.293 1.00 62.91 290 LYS A C 1
ATOM 2322 O O . LYS A 1 290 ? -7.635 1.221 17.064 1.00 62.91 290 LYS A O 1
ATOM 2327 N N . PRO A 1 291 ? -8.318 2.128 19.015 1.00 48.84 291 PRO A N 1
ATOM 2328 C CA . PRO A 1 291 ? -9.192 3.082 18.355 1.00 48.84 291 PRO A CA 1
ATOM 2329 C C . PRO A 1 291 ? -8.326 3.940 17.432 1.00 48.84 291 PRO A C 1
ATOM 2331 O O . PRO A 1 291 ? -7.231 4.364 17.816 1.00 48.84 291 PRO A O 1
ATOM 2334 N N . SER A 1 292 ? -8.788 4.184 16.203 1.00 41.16 292 SER A N 1
ATOM 2335 C CA . SER A 1 292 ? -8.214 5.203 15.317 1.00 41.16 292 SER A CA 1
ATOM 2336 C C . SER A 1 292 ? -8.476 6.598 15.900 1.00 41.16 292 SER A C 1
ATOM 2338 O O . SER A 1 292 ? -9.139 7.432 15.301 1.00 41.16 292 SER A O 1
ATOM 2340 N N . CYS A 1 293 ? -7.968 6.863 17.102 1.00 32.56 293 CYS A N 1
ATOM 2341 C CA . CYS A 1 293 ? -7.828 8.203 17.620 1.00 32.56 293 CYS A CA 1
ATOM 2342 C C . CYS A 1 293 ? -6.747 8.895 16.788 1.00 32.56 293 CYS A C 1
ATOM 2344 O O . CYS A 1 293 ? -5.577 8.513 16.847 1.00 32.56 293 CYS A O 1
ATOM 2346 N N . ARG A 1 294 ? -7.176 9.955 16.093 1.00 34.06 294 ARG A N 1
ATOM 2347 C CA . ARG A 1 294 ? -6.403 10.942 15.319 1.00 34.06 294 ARG A CA 1
ATOM 2348 C C . ARG A 1 294 ? -6.132 10.559 13.864 1.00 34.06 294 ARG A C 1
ATOM 2350 O O . ARG A 1 294 ? -5.198 9.824 13.567 1.00 34.06 294 ARG A O 1
ATOM 2357 N N . LYS A 1 295 ? -6.890 11.191 12.964 1.00 28.19 295 LYS A N 1
ATOM 2358 C CA . LYS A 1 295 ? -6.429 12.365 12.196 1.00 28.19 295 LYS A CA 1
ATOM 2359 C C . LYS A 1 295 ? -7.649 13.219 11.817 1.00 28.19 295 LYS A C 1
ATOM 2361 O O . LYS A 1 295 ? -8.161 13.122 10.713 1.00 28.19 295 LYS A O 1
ATOM 2366 N N . SER A 1 296 ? -8.112 14.026 12.766 1.00 29.38 296 SER A N 1
ATOM 2367 C CA . SER A 1 296 ? -8.771 15.294 12.449 1.00 29.38 296 SER A CA 1
ATOM 2368 C C . SER A 1 296 ? -7.695 16.357 12.632 1.00 29.38 296 SER A C 1
ATOM 2370 O O . SER A 1 296 ? -7.322 16.664 13.766 1.00 29.38 296 SER A O 1
ATOM 2372 N N . ILE A 1 297 ? -7.112 16.788 11.518 1.00 30.28 297 ILE A N 1
ATOM 2373 C CA . ILE A 1 297 ? -6.480 18.099 11.353 1.00 30.28 297 ILE A CA 1
ATOM 2374 C C . ILE A 1 297 ? -7.159 18.685 10.126 1.00 30.28 297 ILE A C 1
ATOM 2376 O O . ILE A 1 297 ? -7.237 17.929 9.130 1.00 30.28 297 ILE A O 1
#

Secondary structure (DSSP, 8-state):
----HHHHHHHHHHHHHHSPPPPTT-HHHHHHHHHHHHHHHHHHTSTT-GGGGGGGSHHHHHHHHTTS-HHHHHHHHHHHHHHHHHH--SS--HHHHHHHHHHHHS-SS--HHHHS-PPP-----HHHHHHHHTSSSS------S-GGG-----GGGHHHHHHSHHHHHHHHHHHHHHHHTT--TTSPPPHHHHHHHHHHHHHGGGGGG----S-SSSS-GGG-SEEEEEEEEEE-SSEEEEEEEEEEE-TT--EEEEEEEEEEEEPPSSPPPHHHHHHHHHHHHHHHHS-------

Sequence (297 aa):
MYGSPEAIESALFSRVEAFPKVQSRDSHKLQELADLLQELEIAKQNSKLCGLAYLDTARGVQPIVEKLPYPLQERWMSKGSKYKKDYGVPFPPFSFFKEFICTEAEWDGVSLNDVLLQGPDLNNSLLGVLMRFRTGPIGVLADIEQMFHCFVVREDCRDVLRFCAPVTIKGRMILRDITSDNVEWDAPLPQSKFEEWRRWQESLSVLKDLHIPRTYATFPVTQAKTTELCVFSDASVRAISAVAYLRVTHDDDHHEVGFVLGKAKLAPQPELTIPRLELCAAVLQWKLLKPSCRKSI

Foldseek 3Di:
DPDQLVVVVVVLVVVLLPQAQDDPVCLVSLVVLLVSLVVLVVSCVPPRNVVSQCCQDPVNCVSNLVSYPPVLNVVCVVVFVVCCVVVVDPTHGSVVVSVSSVVVSDPPVDDPPNPDPDDPPPDDDPVNVVVVQPPDPDHDDDDPPDPPPPPPDPPVCPQVVQVCQVLVLQLVLLVVVQVVVPDDPPDDDDPVSVVSNVVSVVVCVVVVVDDADPDQDPDDLVQFPDKDWDKDWAFDQFKTKIWIWIWTAHPVRDIGIGTRGMHMDTDDPPGDDRVVRRVVRVVVRVVVPDPPPDDDD

Radius of gyration: 28.75 Å; chains: 1; bounding box: 63×60×68 Å